Protein AF-A0A942LUI6-F1 (afdb_monomer_lite)

Radius of gyration: 29.75 Å; chains: 1; bounding box: 72×53×78 Å

Structure (mmCIF, N/CA/C/O backbone):
data_AF-A0A942LUI6-F1
#
_entry.id   AF-A0A942LUI6-F1
#
loop_
_atom_site.group_PDB
_atom_site.id
_atom_site.type_symbol
_atom_site.label_atom_id
_atom_site.label_alt_id
_atom_site.label_comp_id
_atom_site.label_asym_id
_atom_site.label_entity_id
_atom_site.label_seq_id
_atom_site.pdbx_PDB_ins_code
_atom_site.Cartn_x
_atom_site.Cartn_y
_atom_site.Cartn_z
_atom_site.occupancy
_atom_site.B_iso_or_equiv
_atom_site.auth_seq_id
_atom_site.auth_comp_id
_atom_site.auth_asym_id
_atom_site.auth_atom_id
_atom_site.pdbx_PDB_model_num
ATOM 1 N N . MET A 1 1 ? 47.198 38.863 -45.491 1.00 37.94 1 MET A N 1
ATOM 2 C CA . MET A 1 1 ? 46.019 38.602 -44.643 1.00 37.94 1 MET A CA 1
ATOM 3 C C . MET A 1 1 ? 45.394 37.318 -45.147 1.00 37.94 1 MET A C 1
ATOM 5 O O . MET A 1 1 ? 44.636 37.350 -46.107 1.00 37.94 1 MET A O 1
ATOM 9 N N . GLU A 1 2 ? 45.823 36.184 -44.599 1.00 39.12 2 GLU A N 1
ATOM 10 C CA . GLU A 1 2 ? 45.183 34.895 -44.867 1.00 39.12 2 GLU A CA 1
ATOM 11 C C . GLU A 1 2 ? 43.848 34.861 -44.119 1.00 39.12 2 GLU A C 1
ATOM 13 O O . GLU A 1 2 ? 43.796 35.125 -42.920 1.00 39.12 2 GLU A O 1
ATOM 18 N N . ASN A 1 3 ? 42.763 34.580 -44.841 1.00 42.59 3 ASN A N 1
ATOM 19 C CA . ASN A 1 3 ? 41.446 34.349 -44.258 1.00 42.59 3 ASN A CA 1
ATOM 20 C C . ASN A 1 3 ? 41.445 32.986 -43.552 1.00 42.59 3 ASN A C 1
ATOM 22 O O . ASN A 1 3 ? 41.037 31.973 -44.117 1.00 42.59 3 ASN A O 1
ATOM 26 N N . THR A 1 4 ? 41.895 32.958 -42.303 1.00 49.38 4 THR A N 1
ATOM 27 C CA . THR A 1 4 ? 41.625 31.866 -41.368 1.00 49.38 4 THR A CA 1
ATOM 28 C C . THR A 1 4 ? 40.183 31.987 -40.886 1.00 49.38 4 THR A C 1
ATOM 30 O O . THR A 1 4 ? 39.920 32.583 -39.846 1.00 49.38 4 THR A O 1
ATOM 33 N N . ASN A 1 5 ? 39.229 31.460 -41.652 1.00 46.56 5 ASN A N 1
ATOM 34 C CA . ASN A 1 5 ? 37.874 31.260 -41.141 1.00 46.56 5 ASN A CA 1
ATOM 35 C C . ASN A 1 5 ? 37.287 29.943 -41.661 1.00 46.56 5 ASN A C 1
ATOM 37 O O . ASN A 1 5 ? 36.256 29.907 -42.323 1.00 46.56 5 ASN A O 1
ATOM 41 N N . ASN A 1 6 ? 37.988 28.840 -41.381 1.00 49.78 6 ASN A N 1
ATOM 42 C CA . ASN A 1 6 ? 37.382 27.509 -41.393 1.00 49.78 6 ASN A CA 1
ATOM 43 C C . ASN A 1 6 ? 36.700 27.309 -40.039 1.00 49.78 6 ASN A C 1
ATOM 45 O O . ASN A 1 6 ? 37.207 26.615 -39.158 1.00 49.78 6 ASN A O 1
ATOM 49 N N . ASP A 1 7 ? 35.570 27.987 -39.868 1.00 51.75 7 ASP A N 1
ATOM 50 C CA . ASP A 1 7 ? 34.716 27.834 -38.703 1.00 51.75 7 ASP A CA 1
ATOM 51 C C . ASP A 1 7 ? 34.100 26.425 -38.780 1.00 51.75 7 ASP A C 1
ATOM 53 O O . ASP A 1 7 ? 33.178 26.155 -39.556 1.00 51.75 7 ASP A O 1
ATOM 57 N N . TYR A 1 8 ? 34.713 25.469 -38.076 1.00 57.81 8 TYR A N 1
ATOM 58 C CA . TYR A 1 8 ? 34.296 24.066 -38.036 1.00 57.81 8 TYR A CA 1
ATOM 59 C C . TYR A 1 8 ? 32.951 23.973 -37.305 1.00 57.81 8 TYR A C 1
ATOM 61 O O . TYR A 1 8 ? 32.869 23.677 -36.114 1.00 57.81 8 TYR A O 1
ATOM 69 N N . HIS A 1 9 ? 31.864 24.244 -38.025 1.00 62.12 9 HIS A N 1
ATOM 70 C CA . HIS A 1 9 ? 30.524 24.251 -37.460 1.00 62.12 9 HIS A CA 1
ATOM 71 C C . HIS A 1 9 ? 30.011 22.808 -37.299 1.00 62.12 9 HIS A C 1
ATOM 73 O O . HIS A 1 9 ? 29.309 22.256 -38.150 1.00 62.12 9 HIS A O 1
ATOM 79 N N . VAL A 1 10 ? 30.380 22.162 -36.192 1.00 64.06 10 VAL A N 1
ATOM 80 C CA . VAL A 1 10 ? 29.897 20.821 -35.837 1.00 64.06 10 VAL A CA 1
ATOM 81 C C . VAL A 1 10 ? 28.488 20.944 -35.251 1.00 64.06 10 VAL A C 1
ATOM 83 O O . VAL A 1 10 ? 28.301 21.375 -34.119 1.00 64.06 10 VAL A O 1
ATOM 86 N N . SER A 1 11 ? 27.468 20.567 -36.027 1.00 73.06 11 SER A N 1
ATOM 87 C CA . SER A 1 11 ? 26.078 20.499 -35.558 1.00 73.06 11 SER A CA 1
ATOM 88 C C . SER A 1 11 ? 25.556 19.066 -35.601 1.00 73.06 11 SER A C 1
ATOM 90 O O . SER A 1 11 ? 25.541 18.436 -36.659 1.00 73.06 11 SER A O 1
ATOM 92 N N . PHE A 1 12 ? 25.057 18.570 -34.465 1.00 76.88 12 PHE A N 1
ATOM 93 C CA . PHE A 1 12 ? 24.372 17.275 -34.396 1.00 76.88 12 PHE A CA 1
ATOM 94 C C . PHE A 1 12 ? 23.054 17.278 -35.190 1.00 76.88 12 PHE A C 1
ATOM 96 O O . PHE A 1 12 ? 22.726 16.308 -35.871 1.00 76.88 12 PHE A O 1
ATOM 103 N N . PHE A 1 13 ? 22.311 18.388 -35.147 1.00 80.62 13 PHE A N 1
ATOM 104 C CA . PHE A 1 13 ? 21.008 18.513 -35.807 1.00 80.62 13 PHE A CA 1
ATOM 105 C C . PHE A 1 13 ? 21.123 18.859 -37.297 1.00 80.62 13 PHE A C 1
ATOM 107 O O . PHE A 1 13 ? 20.264 18.466 -38.086 1.00 80.62 13 PHE A O 1
ATOM 114 N N . LYS A 1 14 ? 22.206 19.532 -37.704 1.00 80.81 14 LYS A N 1
ATOM 115 C CA . LYS A 1 14 ? 22.499 19.881 -39.103 1.00 80.81 14 LYS A CA 1
ATOM 116 C C . LYS A 1 14 ? 23.891 19.378 -39.528 1.00 80.81 14 LYS A C 1
ATOM 118 O O . LYS A 1 14 ? 24.776 20.188 -39.792 1.00 80.81 14 LYS A O 1
ATOM 123 N N . PRO A 1 15 ? 24.115 18.052 -39.597 1.00 82.31 15 PRO A N 1
ATOM 124 C CA . PRO A 1 15 ? 25.418 17.503 -39.952 1.00 82.31 15 PRO A CA 1
ATOM 125 C C . PRO A 1 15 ? 25.748 17.754 -41.430 1.00 82.31 15 PRO A C 1
ATOM 127 O O . PRO A 1 15 ? 25.062 17.275 -42.343 1.00 82.31 15 PRO A O 1
ATOM 130 N N . VAL A 1 16 ? 26.831 18.495 -41.657 1.00 81.38 16 VAL A N 1
ATOM 131 C CA . VAL A 1 16 ? 27.308 18.864 -42.997 1.00 81.38 16 VAL A CA 1
ATOM 132 C C . VAL A 1 16 ? 28.143 17.760 -43.650 1.00 81.38 16 VAL A C 1
ATOM 134 O O . VAL A 1 16 ? 28.015 17.545 -44.852 1.00 81.38 16 VAL A O 1
ATOM 137 N N . THR A 1 17 ? 28.910 16.989 -42.870 1.00 83.88 17 THR A N 1
ATOM 138 C CA . THR A 1 17 ? 29.744 15.886 -43.380 1.00 83.88 17 THR A CA 1
ATOM 139 C C . THR A 1 17 ? 28.996 14.549 -43.408 1.00 83.88 17 THR A C 1
ATOM 141 O O . THR A 1 17 ? 28.087 14.293 -42.610 1.00 83.88 17 THR A O 1
ATOM 144 N N . THR A 1 18 ? 29.394 13.657 -44.318 1.00 82.06 18 THR A N 1
ATOM 145 C CA . THR A 1 18 ? 28.902 12.268 -44.393 1.00 82.06 18 THR A CA 1
ATOM 146 C C . THR A 1 18 ? 29.147 11.510 -43.086 1.00 82.06 18 THR A C 1
ATOM 148 O O . THR A 1 18 ? 28.228 10.857 -42.585 1.00 82.06 18 THR A O 1
ATOM 151 N N . ARG A 1 19 ? 30.327 11.689 -42.475 1.00 80.75 19 ARG A N 1
ATOM 152 C CA . ARG A 1 19 ? 30.678 11.151 -41.149 1.00 80.75 19 ARG A CA 1
ATOM 153 C C . ARG A 1 19 ? 29.691 11.590 -40.070 1.00 80.75 19 ARG A C 1
ATOM 155 O O . ARG A 1 19 ? 29.109 10.754 -39.378 1.00 80.75 19 ARG A O 1
ATOM 162 N N . ALA A 1 20 ? 29.436 12.894 -39.962 1.00 82.88 20 ALA A N 1
ATOM 163 C CA . ALA A 1 20 ? 28.520 13.431 -38.958 1.00 82.88 20 ALA A CA 1
ATOM 164 C C . ALA A 1 20 ? 27.079 12.927 -39.163 1.00 82.88 20 ALA A C 1
ATOM 166 O O . ALA A 1 20 ? 26.380 12.642 -38.190 1.00 82.88 20 ALA A O 1
ATOM 167 N N . ARG A 1 21 ? 26.637 12.740 -40.418 1.00 86.88 21 ARG A N 1
ATOM 168 C CA . ARG A 1 21 ? 25.323 12.147 -40.734 1.00 86.88 21 ARG A CA 1
ATOM 169 C C . ARG A 1 21 ? 25.230 10.687 -40.299 1.00 86.88 21 ARG A C 1
ATOM 171 O O . ARG A 1 21 ? 24.220 10.303 -39.709 1.00 86.88 21 ARG A O 1
ATOM 178 N N . ARG A 1 22 ? 26.263 9.880 -40.572 1.00 85.50 22 ARG A N 1
ATOM 179 C CA . ARG A 1 22 ? 26.314 8.464 -40.169 1.00 85.50 22 ARG A CA 1
ATOM 180 C C . ARG A 1 22 ? 26.300 8.335 -38.646 1.00 85.50 22 ARG A C 1
ATOM 182 O O . ARG A 1 22 ? 25.484 7.575 -38.129 1.00 85.50 22 ARG A O 1
ATOM 189 N N . ASN A 1 23 ? 27.103 9.143 -37.948 1.00 87.88 23 ASN A N 1
ATOM 190 C CA . ASN A 1 23 ? 27.125 9.159 -36.486 1.00 87.88 23 ASN A CA 1
ATOM 191 C C . ASN A 1 23 ? 25.762 9.559 -35.898 1.00 87.88 23 ASN A C 1
ATOM 193 O O . ASN A 1 23 ? 25.196 8.833 -35.086 1.00 87.88 23 ASN A O 1
ATOM 197 N N . ARG A 1 24 ? 25.161 10.655 -36.383 1.00 90.50 24 ARG A N 1
ATOM 198 C CA . ARG A 1 24 ? 23.820 11.085 -35.956 1.00 90.50 24 ARG A CA 1
ATOM 199 C C . ARG A 1 24 ? 22.787 9.970 -36.124 1.00 90.50 24 ARG A C 1
ATOM 201 O O . ARG A 1 24 ? 22.017 9.703 -35.208 1.00 90.50 24 ARG A O 1
ATOM 208 N N . ASN A 1 25 ? 22.757 9.312 -37.283 1.00 91.94 25 ASN A N 1
ATOM 209 C CA . ASN A 1 25 ? 21.787 8.249 -37.548 1.00 91.94 25 ASN A CA 1
ATOM 210 C C . ASN A 1 25 ? 21.993 7.037 -36.623 1.00 91.94 25 ASN A C 1
ATOM 212 O O . ASN A 1 25 ? 21.014 6.415 -36.219 1.00 91.94 25 ASN A O 1
ATOM 216 N N . MET A 1 26 ? 23.240 6.706 -36.278 1.00 92.81 26 MET A N 1
ATOM 217 C CA . MET A 1 26 ? 23.553 5.660 -35.302 1.00 92.81 26 MET A CA 1
ATOM 218 C C . MET A 1 26 ? 23.062 6.038 -33.903 1.00 92.81 26 MET A C 1
ATOM 220 O O . MET A 1 26 ? 22.325 5.266 -33.297 1.00 92.81 26 MET A O 1
ATOM 224 N N . VAL A 1 27 ? 23.383 7.248 -33.435 1.00 93.56 27 VAL A N 1
ATOM 225 C CA . VAL A 1 27 ? 22.913 7.764 -32.141 1.00 93.56 27 VAL A CA 1
ATOM 226 C C . VAL A 1 27 ? 21.386 7.735 -32.063 1.00 93.56 27 VAL A C 1
ATOM 228 O O . VAL A 1 27 ? 20.835 7.220 -31.095 1.00 93.56 27 VAL A O 1
ATOM 231 N N . ILE A 1 28 ? 20.687 8.200 -33.104 1.00 95.12 28 ILE A N 1
ATOM 232 C CA . ILE A 1 28 ? 19.218 8.166 -33.161 1.00 95.12 28 ILE A CA 1
ATOM 233 C C . ILE A 1 28 ? 18.691 6.731 -33.031 1.00 95.12 28 ILE A C 1
ATOM 235 O O . ILE A 1 28 ? 17.766 6.497 -32.259 1.00 95.12 28 ILE A O 1
ATOM 239 N N . LYS A 1 29 ? 19.278 5.757 -33.740 1.00 95.81 29 LYS A N 1
ATOM 240 C CA . LYS A 1 29 ? 18.864 4.347 -33.636 1.00 95.81 29 LYS A CA 1
ATOM 241 C C . LYS A 1 29 ? 19.035 3.804 -32.218 1.00 95.81 29 LYS A C 1
ATOM 243 O O . LYS A 1 29 ? 18.119 3.164 -31.710 1.00 95.81 29 LYS A O 1
ATOM 248 N N . LEU A 1 30 ? 20.172 4.073 -31.576 1.00 96.25 30 LEU A N 1
ATOM 249 C CA . LEU A 1 30 ? 20.443 3.611 -30.210 1.00 96.25 30 LEU A CA 1
ATOM 250 C C . LEU A 1 30 ? 19.479 4.246 -29.199 1.00 96.25 30 LEU A C 1
ATOM 252 O O . LEU A 1 30 ? 18.937 3.544 -28.347 1.00 96.25 30 LEU A O 1
ATOM 256 N N . ILE A 1 31 ? 19.195 5.546 -29.343 1.00 96.50 31 ILE A N 1
ATOM 257 C CA . ILE A 1 31 ? 18.201 6.249 -28.521 1.00 96.50 31 ILE A CA 1
ATOM 258 C C . ILE A 1 31 ? 16.804 5.655 -28.721 1.00 96.50 31 ILE A C 1
ATOM 260 O O . ILE A 1 31 ? 16.088 5.470 -27.744 1.00 96.50 31 ILE A O 1
ATOM 264 N N . ILE A 1 32 ? 16.413 5.321 -29.956 1.00 97.75 32 ILE A N 1
ATOM 265 C CA . ILE A 1 32 ? 15.116 4.686 -30.227 1.00 97.75 32 ILE A CA 1
ATOM 266 C C . ILE A 1 32 ? 15.023 3.328 -29.527 1.00 97.75 32 ILE A C 1
ATOM 268 O O . ILE A 1 32 ? 14.019 3.061 -28.875 1.00 97.75 32 ILE A O 1
ATOM 272 N N . VAL A 1 33 ? 16.060 2.487 -29.614 1.00 97.50 33 VAL A N 1
ATOM 273 C CA . VAL A 1 33 ? 16.084 1.182 -28.928 1.00 97.50 33 VAL A CA 1
ATOM 274 C C . VAL A 1 33 ? 15.934 1.360 -27.418 1.00 97.50 33 VAL A C 1
ATOM 276 O O . VAL A 1 33 ? 15.103 0.696 -26.800 1.00 97.50 33 VAL A O 1
ATOM 279 N N . TRP A 1 34 ? 16.690 2.287 -26.833 1.00 97.44 34 TRP A N 1
ATOM 280 C CA . TRP A 1 34 ? 16.604 2.607 -25.410 1.00 97.44 34 TRP A CA 1
ATOM 281 C C . TRP A 1 34 ? 15.209 3.111 -25.012 1.00 97.44 34 TRP A C 1
ATOM 283 O O . TRP A 1 34 ? 14.617 2.610 -24.057 1.00 97.44 34 TRP A O 1
ATOM 293 N N . ALA A 1 35 ? 14.642 4.044 -25.780 1.00 97.62 35 ALA A N 1
ATOM 294 C CA . ALA A 1 35 ? 13.311 4.587 -25.532 1.00 97.62 35 ALA A CA 1
ATOM 295 C C . ALA A 1 35 ? 12.233 3.496 -25.618 1.00 97.62 35 ALA A C 1
ATOM 297 O O . ALA A 1 35 ? 11.373 3.412 -24.745 1.00 97.62 35 ALA A O 1
ATOM 298 N N . VAL A 1 36 ? 12.297 2.621 -26.625 1.00 97.94 36 VAL A N 1
ATOM 299 C CA . VAL A 1 36 ? 11.379 1.481 -26.759 1.00 97.94 36 VAL A CA 1
ATOM 300 C C . VAL A 1 36 ? 11.531 0.518 -25.582 1.00 97.94 36 VAL A C 1
ATOM 302 O O . VAL A 1 36 ? 10.523 0.074 -25.042 1.00 97.94 36 VAL A O 1
ATOM 305 N N . ALA A 1 37 ? 12.751 0.226 -25.132 1.00 96.88 37 ALA A N 1
ATOM 306 C CA . ALA A 1 37 ? 12.967 -0.662 -23.993 1.00 96.88 37 ALA A CA 1
ATOM 307 C C . ALA A 1 37 ? 12.384 -0.101 -22.686 1.00 96.88 37 ALA A C 1
ATOM 309 O O . ALA A 1 37 ? 11.814 -0.857 -21.901 1.00 96.88 37 ALA A O 1
ATOM 310 N N . ILE A 1 38 ? 12.485 1.212 -22.460 1.00 96.06 38 ILE A N 1
ATOM 311 C CA . ILE A 1 38 ? 11.924 1.864 -21.271 1.00 96.06 38 ILE A CA 1
ATOM 312 C C . ILE A 1 38 ? 10.412 2.016 -21.400 1.00 96.06 38 ILE A C 1
ATOM 314 O O . ILE A 1 38 ? 9.653 1.430 -20.628 1.00 96.06 38 ILE A O 1
ATOM 318 N N . PHE A 1 39 ? 9.957 2.802 -22.374 1.00 97.19 39 PHE A N 1
ATOM 319 C CA . PHE A 1 39 ? 8.549 3.168 -22.489 1.00 97.19 39 PHE A CA 1
ATOM 320 C C . PHE A 1 39 ? 7.697 1.997 -22.964 1.00 97.19 39 PHE A C 1
ATOM 322 O O . PHE A 1 39 ? 6.585 1.826 -22.476 1.00 97.19 39 PHE A O 1
ATOM 329 N N . GLY A 1 40 ? 8.217 1.152 -23.855 1.00 96.69 40 GLY A N 1
ATOM 330 C CA . GLY A 1 40 ? 7.519 -0.051 -24.304 1.00 96.69 40 GLY A CA 1
ATOM 331 C C . GLY A 1 40 ? 7.254 -1.015 -23.153 1.00 96.69 40 GLY A C 1
ATOM 332 O O . GLY A 1 40 ? 6.156 -1.561 -23.069 1.00 96.69 40 GLY A O 1
ATOM 333 N N . PHE A 1 41 ? 8.188 -1.157 -22.210 1.00 95.44 41 PHE A N 1
ATOM 334 C CA . PHE A 1 41 ? 7.956 -1.967 -21.016 1.00 95.44 41 PHE A CA 1
ATOM 335 C C . PHE A 1 41 ? 6.882 -1.363 -20.105 1.00 95.44 41 PHE A C 1
ATOM 337 O O . PHE A 1 41 ? 5.962 -2.070 -19.706 1.00 95.44 41 PHE A O 1
ATOM 344 N N . GLN A 1 42 ? 6.926 -0.051 -19.848 1.00 94.50 42 GLN A N 1
ATOM 345 C CA . GLN A 1 42 ? 5.901 0.631 -19.041 1.00 94.50 42 GLN A CA 1
ATOM 346 C C . GLN A 1 42 ? 4.505 0.543 -19.675 1.00 94.50 42 GLN A C 1
ATOM 348 O O . GLN A 1 42 ? 3.516 0.266 -18.996 1.00 94.50 42 GLN A O 1
ATOM 353 N N . ILE A 1 43 ? 4.420 0.725 -20.996 1.00 95.69 43 ILE A N 1
ATOM 354 C CA . ILE A 1 43 ? 3.179 0.552 -21.757 1.00 95.69 43 ILE A CA 1
ATOM 355 C C . ILE A 1 43 ? 2.700 -0.897 -21.653 1.00 95.69 43 ILE A C 1
ATOM 357 O O . ILE A 1 43 ? 1.522 -1.128 -21.398 1.00 95.69 43 ILE A O 1
ATOM 361 N N . THR A 1 44 ? 3.600 -1.871 -21.787 1.00 95.00 44 THR A N 1
ATOM 362 C CA . THR A 1 44 ? 3.262 -3.296 -21.667 1.00 95.00 44 THR A CA 1
ATOM 363 C C . THR A 1 44 ? 2.719 -3.625 -20.276 1.00 95.00 44 THR A C 1
ATOM 365 O O . THR A 1 44 ? 1.684 -4.278 -20.177 1.00 95.00 44 THR A O 1
ATOM 368 N N . LEU A 1 45 ? 3.343 -3.122 -19.204 1.00 93.50 45 LEU A N 1
ATOM 369 C CA . LEU A 1 45 ? 2.833 -3.282 -17.838 1.00 93.50 45 LEU A CA 1
ATOM 370 C C . LEU A 1 45 ? 1.419 -2.709 -17.695 1.00 93.50 45 LEU A C 1
ATOM 372 O O . LEU A 1 45 ? 0.549 -3.356 -17.116 1.00 93.50 45 LEU A O 1
ATOM 376 N N . LYS A 1 46 ? 1.170 -1.525 -18.264 1.00 93.12 46 LYS A N 1
ATOM 377 C CA . LYS A 1 46 ? -0.149 -0.884 -18.219 1.00 93.12 46 LYS A CA 1
ATOM 378 C C . LYS A 1 46 ? -1.207 -1.647 -19.021 1.00 93.12 46 LYS A C 1
ATOM 380 O O . LYS A 1 46 ? -2.347 -1.718 -18.583 1.00 93.12 46 LYS A O 1
ATOM 385 N N . LEU A 1 47 ? -0.844 -2.201 -20.178 1.00 95.25 47 LEU A N 1
ATOM 386 C CA . LEU A 1 47 ? -1.763 -2.953 -21.040 1.00 95.25 47 LEU A CA 1
ATOM 387 C C . LEU A 1 47 ? -2.096 -4.342 -20.487 1.00 95.25 47 LEU A C 1
ATOM 389 O O . LEU A 1 47 ? -3.214 -4.815 -20.663 1.00 95.25 47 LEU A O 1
ATOM 393 N N . LEU A 1 48 ? -1.131 -5.006 -19.849 1.00 95.19 48 LEU A N 1
ATOM 394 C CA . LEU A 1 48 ? -1.318 -6.348 -19.292 1.00 95.19 48 LEU A CA 1
ATOM 395 C C . LEU A 1 48 ? -1.859 -6.339 -17.858 1.00 95.19 48 LEU A C 1
ATOM 397 O O . LEU A 1 48 ? -2.305 -7.381 -17.376 1.00 95.19 48 LEU A O 1
ATOM 401 N N . GLY A 1 49 ? -1.789 -5.196 -17.174 1.00 93.00 49 GLY A N 1
ATOM 402 C CA . GLY A 1 49 ? -2.276 -5.025 -15.813 1.00 93.00 49 GLY A CA 1
ATOM 403 C C . GLY A 1 49 ? -3.782 -5.250 -15.713 1.00 93.00 49 GLY A C 1
ATOM 404 O O . GLY A 1 49 ? -4.564 -4.642 -16.440 1.00 93.00 49 GLY A O 1
ATOM 405 N N . LYS A 1 50 ? -4.187 -6.113 -14.782 1.00 94.44 50 LYS A N 1
ATOM 406 C CA . LYS A 1 50 ? -5.584 -6.345 -14.415 1.00 94.44 50 LYS A CA 1
ATOM 407 C C . LYS A 1 50 ? -5.821 -5.874 -12.982 1.00 94.44 50 LYS A C 1
ATOM 409 O O . LYS A 1 50 ? -4.989 -6.184 -12.120 1.00 94.44 50 LYS A O 1
ATOM 414 N N . PRO A 1 51 ? -6.938 -5.179 -12.706 1.00 94.12 51 PRO A N 1
ATOM 415 C CA . PRO A 1 51 ? -7.283 -4.786 -11.349 1.00 94.12 51 PRO A CA 1
ATOM 416 C C . PRO A 1 51 ? -7.462 -6.049 -10.510 1.00 94.12 51 PRO A C 1
ATOM 418 O O . PRO A 1 51 ? -8.297 -6.897 -10.818 1.00 94.12 51 PRO A O 1
ATOM 421 N N . THR A 1 52 ? -6.622 -6.201 -9.495 1.00 95.19 52 THR A N 1
ATOM 422 C CA . THR A 1 52 ? -6.596 -7.372 -8.624 1.00 95.19 52 THR A CA 1
ATOM 423 C C . THR A 1 52 ? -6.675 -6.895 -7.176 1.00 95.19 52 THR A C 1
ATOM 425 O O . THR A 1 52 ? -5.825 -6.093 -6.772 1.00 95.19 52 THR A O 1
ATOM 428 N N . PRO A 1 53 ? -7.678 -7.346 -6.404 1.00 96.50 53 PRO A N 1
ATOM 429 C CA . PRO A 1 53 ? -7.812 -6.966 -5.005 1.00 96.50 53 PRO A CA 1
ATOM 430 C C . PRO A 1 53 ? -6.687 -7.580 -4.163 1.00 96.50 53 PRO A C 1
ATOM 432 O O . PRO A 1 53 ? -6.264 -8.717 -4.394 1.00 96.50 53 PRO A O 1
ATOM 435 N N . GLU A 1 54 ? -6.204 -6.835 -3.171 1.00 95.75 54 GLU A N 1
ATOM 436 C CA . GLU A 1 54 ? -5.366 -7.384 -2.105 1.00 95.75 54 GLU A CA 1
ATOM 437 C C . GLU A 1 54 ? -6.175 -8.335 -1.200 1.00 95.75 54 GLU A C 1
ATOM 439 O O . GLU A 1 54 ? -7.403 -8.211 -1.113 1.00 95.75 54 GLU A O 1
ATOM 444 N N . PRO A 1 55 ? -5.510 -9.259 -0.475 1.00 96.00 55 PRO A N 1
ATOM 445 C CA . PRO A 1 55 ? -6.178 -10.119 0.504 1.00 96.00 55 PRO A CA 1
ATOM 446 C C . PRO A 1 55 ? -7.041 -9.335 1.504 1.00 96.00 55 PRO A C 1
ATOM 448 O O . PRO A 1 55 ? -8.205 -9.677 1.689 1.00 96.00 55 PRO A O 1
ATOM 451 N N . ALA A 1 56 ? -6.535 -8.209 2.020 1.00 96.56 56 ALA A N 1
ATOM 452 C CA . ALA A 1 56 ? -7.267 -7.342 2.946 1.00 96.56 56 ALA A CA 1
ATOM 453 C C . ALA A 1 56 ? -8.567 -6.766 2.361 1.00 96.56 56 ALA A C 1
ATOM 455 O O . ALA A 1 56 ? -9.547 -6.615 3.079 1.00 96.56 56 ALA A O 1
ATOM 456 N N . LEU A 1 57 ? -8.629 -6.476 1.054 1.00 98.06 57 LEU A N 1
ATOM 457 C CA . LEU A 1 57 ? -9.883 -6.035 0.429 1.00 98.06 57 LEU A CA 1
ATOM 458 C C . LEU A 1 57 ? -10.902 -7.174 0.352 1.00 98.06 57 LEU A C 1
ATOM 460 O O . LEU A 1 57 ? -12.102 -6.953 0.476 1.00 98.06 57 LEU A O 1
ATOM 464 N N . THR A 1 58 ? -10.425 -8.399 0.143 1.00 97.94 58 THR A N 1
ATOM 465 C CA . THR A 1 58 ? -11.288 -9.584 0.101 1.00 97.94 58 THR A CA 1
ATOM 466 C C . THR A 1 58 ? -11.862 -9.878 1.487 1.00 97.94 58 THR A C 1
ATOM 468 O O . THR A 1 58 ? -13.058 -10.125 1.611 1.00 97.94 58 THR A O 1
ATOM 471 N N . GLU A 1 59 ? -11.026 -9.786 2.521 1.00 98.00 59 GLU A N 1
ATOM 472 C CA . GLU A 1 59 ? -11.417 -9.918 3.928 1.00 98.00 59 GLU A CA 1
ATOM 473 C C . GLU A 1 59 ? -12.391 -8.814 4.356 1.00 98.00 59 GLU A C 1
ATOM 475 O O . GLU A 1 59 ? -13.442 -9.111 4.920 1.00 98.00 59 GLU A O 1
ATOM 480 N N . PHE A 1 60 ? -12.106 -7.558 3.998 1.00 98.50 60 PHE A N 1
ATOM 481 C CA . PHE A 1 60 ? -13.014 -6.428 4.190 1.00 98.50 60 PHE A CA 1
ATOM 482 C C . PHE A 1 60 ? -14.387 -6.692 3.565 1.00 98.50 60 PHE A C 1
ATOM 484 O O . PHE A 1 60 ? -15.403 -6.603 4.247 1.00 98.50 60 PHE A O 1
ATOM 491 N N . ASN A 1 61 ? -14.429 -7.070 2.283 1.00 98.25 61 ASN A N 1
ATOM 492 C CA . ASN A 1 61 ? -15.683 -7.308 1.568 1.00 98.25 61 ASN A CA 1
ATOM 493 C C . ASN A 1 61 ? -16.499 -8.461 2.171 1.00 98.25 61 ASN A C 1
ATOM 495 O O . ASN A 1 61 ? -17.723 -8.443 2.082 1.00 98.25 61 ASN A O 1
ATOM 499 N N . ALA A 1 62 ? -15.842 -9.445 2.790 1.00 98.31 62 ALA A N 1
ATOM 500 C CA . ALA A 1 62 ? -16.517 -10.567 3.436 1.00 98.31 62 ALA A CA 1
ATOM 501 C C . ALA A 1 62 ? -17.290 -10.163 4.704 1.00 98.31 62 ALA A C 1
ATOM 503 O O . ALA A 1 62 ? -18.240 -10.850 5.067 1.00 98.31 62 ALA A O 1
ATOM 504 N N . VAL A 1 63 ? -16.897 -9.070 5.367 1.00 98.44 63 VAL A N 1
ATOM 505 C CA . VAL A 1 63 ? -17.526 -8.590 6.615 1.00 98.44 63 VAL A CA 1
ATOM 506 C C . VAL A 1 63 ? -18.243 -7.249 6.460 1.00 98.44 63 VAL A C 1
ATOM 508 O O . VAL A 1 63 ? -18.977 -6.838 7.355 1.00 98.44 63 VAL A O 1
ATOM 511 N N . TRP A 1 64 ? -18.049 -6.560 5.332 1.00 98.19 64 TRP A N 1
ATOM 512 C CA . TRP A 1 64 ? -18.491 -5.179 5.139 1.00 98.19 64 TRP A CA 1
ATOM 513 C C . TRP A 1 64 ? -19.992 -4.982 5.345 1.00 98.19 64 TRP A C 1
ATOM 515 O O . TRP A 1 64 ? -20.389 -4.019 5.996 1.00 98.19 64 TRP A O 1
ATOM 525 N N . THR A 1 65 ? -20.822 -5.893 4.831 1.00 97.62 65 THR A N 1
ATOM 526 C CA . THR A 1 65 ? -22.283 -5.803 4.966 1.00 97.62 65 THR A CA 1
ATOM 527 C C . THR A 1 65 ? -22.711 -5.791 6.431 1.00 97.62 65 THR A C 1
ATOM 529 O O . THR A 1 65 ? -23.425 -4.883 6.844 1.00 97.62 65 THR A O 1
ATOM 532 N N . ASP A 1 66 ? -22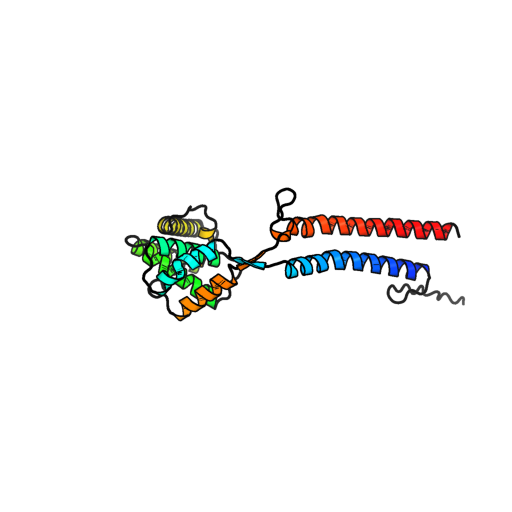.202 -6.723 7.237 1.00 97.94 66 ASP A N 1
ATOM 533 C CA . ASP A 1 66 ? -22.576 -6.814 8.650 1.00 97.94 66 ASP A CA 1
ATOM 534 C C . ASP A 1 66 ? -22.058 -5.615 9.454 1.00 97.94 66 ASP A C 1
ATOM 536 O O . ASP A 1 66 ? -22.747 -5.128 10.348 1.00 97.94 66 ASP A O 1
ATOM 540 N N . VAL A 1 67 ? -20.870 -5.095 9.120 1.00 97.25 67 VAL A N 1
ATOM 541 C CA . VAL A 1 67 ? -20.319 -3.890 9.766 1.00 97.25 67 VAL A CA 1
ATOM 542 C C . VAL A 1 67 ? -21.167 -2.665 9.438 1.00 97.25 67 VAL A C 1
ATOM 544 O O . VAL A 1 67 ? -21.508 -1.890 10.328 1.00 97.25 67 VAL A O 1
ATOM 547 N N . LYS A 1 68 ? -21.530 -2.500 8.165 1.00 95.94 68 LYS A N 1
ATOM 548 C CA . LYS A 1 68 ? -22.346 -1.384 7.685 1.00 95.94 68 LYS A CA 1
ATOM 549 C C . LYS A 1 68 ? -23.733 -1.367 8.329 1.00 95.94 68 LYS A C 1
ATOM 551 O O . LYS A 1 68 ? -24.223 -0.295 8.678 1.00 95.94 68 LYS A O 1
ATOM 556 N N . ASP A 1 69 ? -24.324 -2.545 8.514 1.00 95.50 69 ASP A N 1
ATOM 557 C CA . ASP A 1 69 ? -25.654 -2.712 9.101 1.00 95.50 69 ASP A CA 1
ATOM 558 C C . ASP A 1 69 ? -25.638 -2.738 10.644 1.00 95.50 69 ASP A C 1
ATOM 560 O O . ASP A 1 69 ? -26.697 -2.828 11.265 1.00 95.50 69 ASP A O 1
ATOM 564 N N . GLY A 1 70 ? -24.458 -2.660 11.274 1.00 94.81 70 GLY A N 1
ATOM 565 C CA . GLY A 1 70 ? -24.302 -2.692 12.733 1.00 94.81 70 GLY A CA 1
ATOM 566 C C . GLY A 1 70 ? -24.540 -4.068 13.368 1.00 94.81 70 GLY A C 1
ATOM 567 O O . GLY A 1 70 ? -24.787 -4.153 14.567 1.00 94.81 70 GLY A O 1
ATOM 568 N N . ASN A 1 71 ? -24.472 -5.143 12.579 1.00 96.44 71 ASN A N 1
ATOM 569 C CA . ASN A 1 71 ? -24.721 -6.526 13.004 1.00 96.44 71 ASN A CA 1
ATOM 570 C C . ASN A 1 71 ? -23.440 -7.374 13.096 1.00 96.44 71 ASN A C 1
ATOM 572 O O . ASN A 1 71 ? -23.513 -8.585 13.312 1.00 96.44 71 ASN A O 1
ATOM 576 N N . ALA A 1 72 ? -22.268 -6.766 12.901 1.00 97.56 72 ALA A N 1
ATOM 577 C CA . ALA A 1 72 ? -20.996 -7.472 12.936 1.00 97.56 72 ALA A CA 1
ATOM 578 C C . ALA A 1 72 ? -20.683 -8.031 14.331 1.00 97.56 72 ALA A C 1
ATOM 580 O O . ALA A 1 72 ? -20.736 -7.329 15.338 1.00 97.56 72 ALA A O 1
ATOM 581 N N . SER A 1 73 ? -20.286 -9.300 14.371 1.00 97.56 73 SER A N 1
ATOM 582 C CA . SER A 1 73 ? -19.680 -9.912 15.555 1.00 97.56 73 SER A CA 1
ATOM 583 C C . SER A 1 73 ? -18.295 -9.325 15.851 1.00 97.56 73 SER A C 1
ATOM 585 O O . SER A 1 73 ? -17.631 -8.783 14.967 1.00 97.56 73 SER A O 1
ATOM 587 N N . GLU A 1 74 ? -17.799 -9.517 17.075 1.00 97.00 74 GLU A N 1
ATOM 588 C CA . GLU A 1 74 ? -16.446 -9.099 17.474 1.00 97.00 74 GLU A CA 1
ATOM 589 C C . GLU A 1 74 ? -15.360 -9.645 16.525 1.00 97.00 74 GLU A C 1
ATOM 591 O O . GLU A 1 74 ? -14.468 -8.915 16.097 1.00 97.00 74 GLU A O 1
ATOM 596 N N . ALA A 1 75 ? -15.464 -10.914 16.114 1.00 97.62 75 ALA A N 1
ATOM 597 C CA . ALA A 1 75 ? -14.527 -11.519 15.166 1.00 97.62 75 ALA A CA 1
ATOM 598 C C . ALA A 1 75 ? -14.551 -10.817 13.795 1.00 97.62 75 ALA A C 1
ATOM 600 O O . ALA A 1 75 ? -13.503 -10.599 13.187 1.00 97.62 75 ALA A O 1
ATOM 601 N N . GLN A 1 76 ? -15.735 -10.426 13.318 1.00 98.31 76 GLN A N 1
ATOM 602 C CA . GLN A 1 76 ? -15.885 -9.677 12.068 1.00 98.31 76 GLN A CA 1
ATOM 603 C C . GLN A 1 76 ? -15.350 -8.250 12.195 1.00 98.31 76 GLN A C 1
ATOM 605 O O . GLN A 1 76 ? -14.690 -7.770 11.274 1.00 98.31 76 GLN A O 1
ATOM 610 N N . LEU A 1 77 ? -15.552 -7.599 13.345 1.00 98.19 77 LEU A N 1
ATOM 611 C CA . LEU A 1 77 ? -14.964 -6.294 13.636 1.00 98.19 77 LEU A CA 1
ATOM 612 C C . LEU A 1 77 ? -13.432 -6.362 13.669 1.00 98.19 77 LEU A C 1
ATOM 614 O O . LEU A 1 77 ? -12.790 -5.473 13.116 1.00 98.19 77 LEU A O 1
ATOM 618 N N . LYS A 1 78 ? -12.825 -7.429 14.211 1.00 98.12 78 LYS A N 1
ATOM 619 C CA . LYS A 1 78 ? -11.363 -7.630 14.152 1.00 98.12 78 LYS A CA 1
ATOM 620 C C . LYS A 1 78 ? -10.863 -7.753 12.715 1.00 98.12 78 LYS A C 1
ATOM 622 O O . LYS A 1 78 ? -9.855 -7.138 12.369 1.00 98.12 78 LYS A O 1
ATOM 627 N N . VAL A 1 79 ? -11.553 -8.516 11.864 1.00 98.25 79 VAL A N 1
ATOM 628 C CA . VAL A 1 79 ? -11.210 -8.642 10.432 1.00 98.25 79 VAL A CA 1
ATOM 629 C C . VAL A 1 79 ? -11.324 -7.290 9.723 1.00 98.25 79 VAL A C 1
ATOM 631 O O . VAL A 1 79 ? -10.420 -6.889 8.984 1.00 98.25 79 VAL A O 1
ATOM 634 N N . PHE A 1 80 ? -12.402 -6.556 9.992 1.00 98.56 80 PHE A N 1
ATOM 635 C CA . PHE A 1 80 ? -12.633 -5.221 9.453 1.00 98.56 80 PHE A CA 1
ATOM 636 C C . PHE A 1 80 ? -11.538 -4.234 9.878 1.00 98.56 80 PHE A C 1
ATOM 638 O O . PHE A 1 80 ? -10.889 -3.636 9.019 1.00 98.56 80 PHE A O 1
ATOM 645 N N . ALA A 1 81 ? -11.272 -4.123 11.181 1.00 98.12 81 ALA A N 1
ATOM 646 C CA . ALA A 1 81 ? -10.259 -3.240 11.748 1.00 98.12 81 ALA A CA 1
ATOM 647 C C . ALA A 1 81 ? -8.867 -3.540 11.177 1.00 98.12 81 ALA A C 1
ATOM 649 O O . ALA A 1 81 ? -8.155 -2.626 10.767 1.00 98.12 81 ALA A O 1
ATOM 650 N N . ASN A 1 82 ? -8.501 -4.822 11.068 1.00 97.94 82 ASN A N 1
ATOM 651 C CA . ASN A 1 82 ? -7.245 -5.254 10.454 1.00 97.94 82 ASN A CA 1
ATOM 652 C C . ASN A 1 82 ? -7.124 -4.827 8.987 1.00 97.94 82 ASN A C 1
ATOM 654 O O . ASN A 1 82 ? -6.073 -4.336 8.568 1.00 97.94 82 ASN A O 1
ATOM 658 N N . SER A 1 83 ? -8.197 -5.001 8.216 1.00 98.12 83 SER A N 1
ATOM 659 C CA . SER A 1 83 ? -8.223 -4.651 6.794 1.00 98.12 83 SER A CA 1
ATOM 660 C C . SER A 1 83 ? -8.096 -3.139 6.590 1.00 98.12 83 SER A C 1
ATOM 662 O O . SER A 1 83 ? -7.313 -2.677 5.757 1.00 98.12 83 SER A O 1
ATOM 664 N N . VAL A 1 84 ? -8.817 -2.355 7.395 1.00 98.19 84 VAL A N 1
ATOM 665 C CA . VAL A 1 84 ? -8.757 -0.888 7.381 1.00 98.19 84 VAL A CA 1
ATOM 666 C C . VAL A 1 84 ? -7.385 -0.389 7.841 1.00 98.19 84 VAL A C 1
ATOM 668 O O . VAL A 1 84 ? -6.820 0.505 7.212 1.00 98.19 84 VAL A O 1
ATOM 671 N N . LEU A 1 85 ? -6.796 -0.993 8.878 1.00 97.69 85 LEU A N 1
ATOM 672 C CA . LEU A 1 85 ? -5.460 -0.644 9.367 1.00 97.69 85 LEU A CA 1
ATOM 673 C C . LEU A 1 85 ? -4.377 -0.912 8.311 1.00 97.69 85 LEU A C 1
ATOM 675 O O . LEU A 1 85 ? -3.476 -0.094 8.123 1.00 97.69 85 LEU A O 1
ATOM 679 N N . GLN A 1 86 ? -4.494 -2.012 7.561 1.00 97.25 86 GLN A N 1
ATOM 680 C CA . GLN A 1 86 ? -3.622 -2.274 6.415 1.00 97.25 86 GLN A CA 1
ATOM 681 C C . GLN A 1 86 ? -3.756 -1.190 5.336 1.00 97.25 86 GLN A C 1
ATOM 683 O O . GLN A 1 86 ? -2.752 -0.787 4.743 1.00 97.25 86 GLN A O 1
ATOM 688 N N . CYS A 1 87 ? -4.970 -0.680 5.108 1.00 97.56 87 CYS A N 1
ATOM 689 C CA . CYS A 1 87 ? -5.184 0.454 4.217 1.00 97.56 87 CYS A CA 1
ATOM 690 C C . CYS A 1 87 ? -4.545 1.737 4.739 1.00 97.56 87 CYS A C 1
ATOM 692 O O . CYS A 1 87 ? -3.826 2.397 3.991 1.00 97.56 87 CYS A O 1
ATOM 694 N N . LEU A 1 88 ? -4.728 2.052 6.020 1.00 97.19 88 LEU A N 1
ATOM 695 C CA . LEU A 1 88 ? -4.123 3.209 6.685 1.00 97.19 88 LEU A CA 1
ATOM 696 C C . LEU A 1 88 ? -2.589 3.192 6.658 1.00 97.19 88 LEU A C 1
ATOM 698 O O . LEU A 1 88 ? -1.968 4.254 6.646 1.00 97.19 88 LEU A O 1
ATOM 702 N N . GLY A 1 89 ? -1.976 2.007 6.591 1.00 95.69 89 GLY A N 1
ATOM 703 C CA . GLY A 1 89 ? -0.530 1.836 6.441 1.00 95.69 89 GLY A CA 1
ATOM 704 C C . GLY A 1 89 ? 0.034 2.195 5.058 1.00 95.69 89 GLY A C 1
ATOM 705 O O . GLY A 1 89 ? 1.254 2.177 4.878 1.00 95.69 89 GLY A O 1
ATOM 706 N N . LYS A 1 90 ? -0.801 2.512 4.057 1.00 94.31 90 LYS A N 1
ATOM 707 C CA . LYS A 1 90 ? -0.318 2.942 2.734 1.00 94.31 90 LYS A CA 1
ATOM 708 C C . LYS A 1 90 ? 0.320 4.336 2.821 1.00 94.31 90 LYS A C 1
ATOM 710 O O . LYS A 1 90 ? -0.130 5.209 3.554 1.00 94.31 90 LYS A O 1
ATOM 715 N N . ILE A 1 91 ? 1.363 4.558 2.013 1.00 90.88 91 ILE A N 1
ATOM 716 C CA . ILE A 1 91 ? 2.189 5.786 2.031 1.00 90.88 91 ILE A CA 1
ATOM 717 C C . ILE A 1 91 ? 1.352 7.057 1.834 1.00 90.88 91 ILE A C 1
ATOM 719 O O . ILE A 1 91 ? 1.650 8.095 2.422 1.00 90.88 91 ILE A O 1
ATOM 723 N N . TYR A 1 92 ? 0.330 6.989 0.983 1.00 94.19 92 TYR A N 1
ATOM 724 C CA . TYR A 1 92 ? -0.526 8.123 0.677 1.00 94.19 92 TYR A CA 1
ATOM 725 C C . TYR A 1 92 ? -1.983 7.692 0.546 1.00 94.19 92 TYR A C 1
ATOM 727 O O . TYR A 1 92 ? -2.296 6.732 -0.158 1.00 94.19 92 TYR A O 1
ATOM 735 N N . ILE A 1 93 ? -2.848 8.462 1.199 1.00 96.75 93 ILE A N 1
ATOM 736 C CA . ILE A 1 93 ? -4.304 8.367 1.173 1.00 96.75 93 ILE A CA 1
ATOM 737 C C . ILE A 1 93 ? -4.818 9.807 1.155 1.00 96.75 93 ILE A C 1
ATOM 739 O O . ILE A 1 93 ? -4.269 10.667 1.850 1.00 96.75 93 ILE A O 1
ATOM 743 N N . GLU A 1 94 ? -5.846 10.079 0.357 1.00 97.62 94 GLU A N 1
ATOM 744 C CA . GLU A 1 94 ? -6.502 11.386 0.314 1.00 97.62 94 GLU A CA 1
ATOM 745 C C . GLU A 1 94 ? -7.023 11.780 1.716 1.00 97.62 94 GLU A C 1
ATOM 747 O O . GLU A 1 94 ? -7.540 10.906 2.415 1.00 97.62 94 GLU A O 1
ATOM 752 N N . PRO A 1 95 ? -6.897 13.049 2.162 1.00 97.31 95 PRO A N 1
ATOM 753 C CA . PRO A 1 95 ? -7.197 13.441 3.546 1.00 97.31 95 PRO A CA 1
ATOM 754 C C . PRO A 1 95 ? -8.590 13.041 4.053 1.00 97.31 95 PRO A C 1
ATOM 756 O O . PRO A 1 95 ? -8.709 12.517 5.163 1.00 97.31 95 PRO A O 1
ATOM 759 N N . ASP A 1 96 ? -9.626 13.216 3.234 1.00 97.62 96 ASP A N 1
ATOM 760 C CA . ASP A 1 96 ? -11.009 12.899 3.613 1.00 97.62 96 ASP A CA 1
ATOM 761 C C . ASP A 1 96 ? -11.199 11.384 3.772 1.00 97.62 96 ASP A C 1
ATOM 763 O O . ASP A 1 96 ? -11.756 10.905 4.758 1.00 97.62 96 ASP A O 1
ATOM 767 N N . MET A 1 97 ? -10.635 10.603 2.844 1.00 98.19 97 MET A N 1
ATOM 768 C CA . MET A 1 97 ? -10.633 9.140 2.918 1.00 98.19 97 MET A CA 1
ATOM 769 C C . MET A 1 97 ? -9.800 8.628 4.090 1.00 98.19 97 MET A C 1
ATOM 771 O O . MET A 1 97 ? -10.182 7.656 4.733 1.00 98.19 97 MET A O 1
ATOM 775 N N . LYS A 1 98 ? -8.674 9.281 4.394 1.00 97.50 98 LYS A N 1
ATOM 776 C CA . LYS A 1 98 ? -7.848 8.949 5.556 1.00 97.50 98 LYS A CA 1
ATOM 777 C C . LYS A 1 98 ? -8.626 9.171 6.848 1.00 97.50 98 LYS A C 1
ATOM 779 O O . LYS A 1 98 ? -8.572 8.324 7.729 1.00 97.50 98 LYS A O 1
ATOM 784 N N . THR A 1 99 ? -9.369 10.269 6.936 1.00 96.75 99 THR A N 1
ATOM 785 C CA . THR A 1 99 ? -10.219 10.580 8.092 1.00 96.75 99 THR A CA 1
ATOM 786 C C . THR A 1 99 ? -11.334 9.547 8.246 1.00 96.75 99 THR A C 1
ATOM 788 O O . THR A 1 99 ? -11.526 9.025 9.341 1.00 96.75 99 THR A O 1
ATOM 791 N N . ALA A 1 100 ? -12.001 9.175 7.150 1.00 98.06 100 ALA A N 1
ATOM 792 C CA . ALA A 1 100 ? -13.028 8.135 7.155 1.00 98.06 100 ALA A CA 1
ATOM 793 C C . ALA A 1 100 ? -12.476 6.756 7.559 1.00 98.06 100 ALA A C 1
ATOM 795 O O . ALA A 1 100 ? -13.069 6.080 8.397 1.00 98.06 100 ALA A O 1
ATOM 796 N N . LEU A 1 101 ? -11.312 6.363 7.027 1.00 98.25 101 LEU A N 1
ATOM 797 C CA . LEU A 1 101 ? -10.624 5.125 7.404 1.00 98.25 101 LEU A CA 1
ATOM 798 C C . LEU A 1 101 ? -10.187 5.147 8.873 1.00 98.25 101 LEU A C 1
ATOM 800 O O . LEU A 1 101 ? -10.352 4.151 9.570 1.00 98.25 101 LEU A O 1
ATOM 804 N N . SER A 1 102 ? -9.666 6.274 9.366 1.00 97.38 102 SER A N 1
ATOM 805 C CA . SER A 1 102 ? -9.364 6.450 10.788 1.00 97.38 102 SER A CA 1
ATOM 806 C C . SER A 1 102 ? -10.623 6.301 11.636 1.00 97.38 102 SER A C 1
ATOM 808 O O . SER A 1 102 ? -10.591 5.566 12.616 1.00 97.38 102 SER A O 1
ATOM 810 N N . ASN A 1 103 ? -11.742 6.922 11.266 1.00 97.88 103 ASN A N 1
ATOM 811 C CA . ASN A 1 103 ? -13.001 6.760 11.992 1.00 97.88 103 ASN A CA 1
ATOM 812 C C . ASN A 1 103 ? -13.481 5.303 11.984 1.00 97.88 103 ASN A C 1
ATOM 814 O O . ASN A 1 103 ? -13.793 4.774 13.042 1.00 97.88 103 ASN A O 1
ATOM 818 N N . ALA A 1 104 ? -13.447 4.630 10.833 1.00 98.12 104 ALA A N 1
ATOM 819 C CA . ALA A 1 104 ? -13.783 3.213 10.719 1.00 98.12 104 ALA A CA 1
ATOM 820 C C . ALA A 1 104 ? -12.905 2.331 11.625 1.00 98.12 104 ALA A C 1
ATOM 822 O O . ALA A 1 104 ? -13.412 1.480 12.361 1.00 98.12 104 ALA A O 1
ATOM 823 N N . PHE A 1 105 ? -11.588 2.557 11.605 1.00 98.25 105 PHE A N 1
ATOM 824 C CA . PHE A 1 105 ? -10.641 1.850 12.462 1.00 98.25 105 PHE A CA 1
ATOM 825 C C . PHE A 1 105 ? -10.940 2.084 13.945 1.00 98.25 105 PHE A C 1
ATOM 827 O O . PHE A 1 105 ? -11.094 1.118 14.682 1.00 98.25 105 PHE A O 1
ATOM 834 N N . ASN A 1 106 ? -11.079 3.342 14.372 1.00 97.44 106 ASN A N 1
ATOM 835 C CA . ASN A 1 106 ? -11.345 3.683 15.770 1.00 97.44 106 ASN A CA 1
ATOM 836 C C . ASN A 1 106 ? -12.686 3.127 16.242 1.00 97.44 106 ASN A C 1
ATOM 838 O O . ASN A 1 106 ? -12.714 2.435 17.252 1.00 97.44 106 ASN A O 1
ATOM 842 N N . TYR A 1 107 ? -13.766 3.357 15.492 1.00 96.62 107 TYR A N 1
ATOM 843 C CA . TYR A 1 107 ? -15.082 2.799 15.794 1.00 96.62 107 TYR A CA 1
ATOM 844 C C . TYR A 1 107 ? -14.983 1.294 16.048 1.00 96.62 107 TYR A C 1
ATOM 846 O O . TYR A 1 107 ? -15.303 0.829 17.135 1.00 96.62 107 TYR A O 1
ATOM 854 N N . 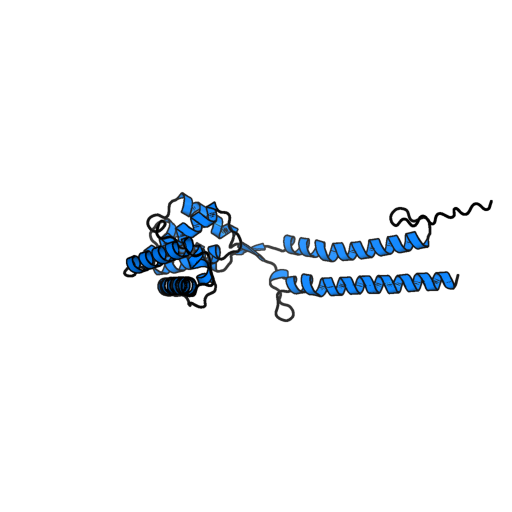SER A 1 108 ? -14.445 0.531 15.093 1.00 97.38 108 SER A N 1
ATOM 855 C CA . SER A 1 108 ? -14.331 -0.922 15.256 1.00 97.38 108 SER A CA 1
ATOM 856 C C . SER A 1 108 ? -13.428 -1.335 16.420 1.00 97.38 108 SER A C 1
ATOM 858 O O . SER A 1 108 ? -13.819 -2.203 17.193 1.00 97.38 108 SER A O 1
ATOM 860 N N . LEU A 1 109 ? -12.268 -0.698 16.595 1.00 97.38 109 LEU A N 1
ATOM 861 C CA . LEU A 1 109 ? -11.337 -0.993 17.684 1.00 97.38 109 LEU A CA 1
ATOM 862 C C . LEU A 1 109 ? -11.988 -0.806 19.060 1.00 97.38 109 LEU A C 1
ATOM 864 O O . LEU A 1 109 ? -11.899 -1.691 19.906 1.00 97.38 109 LEU A O 1
ATOM 868 N N . PHE A 1 110 ? -12.669 0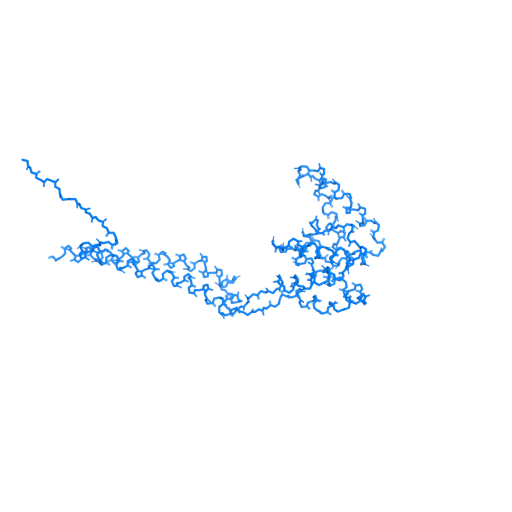.319 19.272 1.00 95.81 110 PHE A N 1
ATOM 869 C CA . PHE A 1 110 ? -13.301 0.624 20.552 1.00 95.81 110 PHE A CA 1
ATOM 870 C C . PHE A 1 110 ? -14.542 -0.239 20.822 1.00 95.81 110 PHE A C 1
ATOM 872 O O . PHE A 1 110 ? -14.802 -0.560 21.977 1.00 95.81 110 PHE A O 1
ATOM 879 N N . GLN A 1 111 ? -15.261 -0.691 19.786 1.00 95.19 111 GLN A N 1
ATOM 880 C CA . GLN A 1 111 ? -16.324 -1.694 19.950 1.00 95.19 111 GLN A CA 1
ATOM 881 C C . GLN A 1 111 ? -15.773 -3.071 20.366 1.00 95.19 111 GLN A C 1
ATOM 883 O O . GLN A 1 111 ? -16.451 -3.812 21.072 1.00 95.19 111 GLN A O 1
ATOM 888 N N . ILE A 1 112 ? -14.552 -3.421 19.942 1.00 96.75 112 ILE A N 1
ATOM 889 C CA . ILE A 1 112 ? -13.891 -4.687 20.304 1.00 96.75 112 ILE A CA 1
ATOM 890 C C . ILE A 1 112 ? -13.288 -4.624 21.714 1.00 96.75 112 ILE A C 1
ATOM 892 O O . ILE A 1 112 ? -13.277 -5.638 22.403 1.00 96.75 112 ILE A O 1
ATOM 896 N N . ALA A 1 113 ? -12.787 -3.458 22.139 1.00 94.94 113 ALA A N 1
ATOM 897 C CA . ALA A 1 113 ? -12.030 -3.296 23.383 1.00 94.94 113 ALA A CA 1
ATOM 898 C C . ALA A 1 113 ? -12.785 -3.760 24.644 1.00 94.94 113 ALA A C 1
ATOM 900 O O . ALA A 1 113 ? -12.151 -4.192 25.602 1.00 94.94 113 ALA A O 1
ATOM 901 N N . GLY A 1 114 ? -14.122 -3.707 24.652 1.00 90.31 114 GLY A N 1
ATOM 902 C CA . GLY A 1 114 ? -14.937 -4.253 25.741 1.00 90.31 114 GLY A CA 1
ATOM 903 C C . GLY A 1 114 ? -14.530 -3.702 27.112 1.00 90.31 114 GLY A C 1
ATOM 904 O O . GLY A 1 114 ? -14.604 -2.497 27.343 1.00 90.31 114 GLY A O 1
ATOM 905 N N . ASP A 1 115 ? -14.075 -4.583 28.005 1.00 89.81 115 ASP A N 1
ATOM 906 C CA . ASP A 1 115 ? -13.651 -4.233 29.369 1.00 89.81 115 ASP A CA 1
ATOM 907 C C . ASP A 1 115 ? -12.369 -3.372 29.411 1.00 89.81 115 ASP A C 1
ATOM 909 O O . ASP A 1 115 ? -12.123 -2.674 30.393 1.00 89.81 115 ASP A O 1
ATOM 913 N N . GLU A 1 116 ? -11.562 -3.379 28.345 1.00 91.69 116 GLU A N 1
ATOM 914 C CA . GLU A 1 116 ? -10.314 -2.608 28.228 1.00 91.69 116 GLU A CA 1
ATOM 915 C C . GLU A 1 116 ? -10.540 -1.187 27.683 1.00 91.69 116 GLU A C 1
ATOM 917 O O . GLU A 1 116 ? -9.592 -0.418 27.514 1.00 91.69 116 GLU A O 1
ATOM 922 N N . LEU A 1 117 ? -11.795 -0.812 27.406 1.00 92.81 117 LEU A N 1
ATOM 923 C CA . LEU A 1 117 ? -12.156 0.450 26.757 1.00 92.81 117 LEU A CA 1
ATOM 924 C C . LEU A 1 117 ? -11.612 1.685 27.489 1.00 92.81 117 LEU A C 1
ATOM 926 O O . LEU A 1 117 ? -11.036 2.573 26.853 1.00 92.81 117 LEU A O 1
ATOM 930 N N . ASP A 1 118 ? -11.789 1.744 28.810 1.00 93.19 118 ASP A N 1
ATOM 931 C CA . ASP A 1 118 ? -11.378 2.894 29.623 1.00 93.19 118 ASP A CA 1
ATOM 932 C C . ASP A 1 118 ? -9.850 3.029 29.669 1.00 93.19 118 ASP A C 1
ATOM 934 O O . ASP A 1 118 ? -9.312 4.134 29.553 1.00 93.19 118 ASP A O 1
ATOM 938 N N . GLU A 1 119 ? -9.136 1.903 29.782 1.00 93.88 119 GLU A N 1
ATOM 939 C CA . GLU A 1 119 ? -7.672 1.892 29.751 1.00 93.88 119 GLU A CA 1
ATOM 940 C C . GLU A 1 119 ? -7.145 2.301 28.370 1.00 93.88 119 GLU A C 1
ATOM 942 O O . GLU A 1 119 ? -6.231 3.127 28.284 1.00 93.88 119 GLU A O 1
ATOM 947 N N . LEU A 1 120 ? -7.740 1.787 27.289 1.00 94.81 120 LEU A N 1
ATOM 948 C CA . LEU A 1 120 ? -7.356 2.158 25.932 1.00 94.81 120 LEU A CA 1
ATOM 949 C C . LEU A 1 120 ? -7.572 3.657 25.685 1.00 94.81 120 LEU A C 1
ATOM 951 O O . LEU A 1 120 ? -6.670 4.317 25.168 1.00 94.81 120 LEU A O 1
ATOM 955 N N . CYS A 1 121 ? -8.724 4.214 26.077 1.00 94.56 121 CYS A N 1
ATOM 956 C CA . CYS A 1 121 ? -8.989 5.652 25.954 1.00 94.56 121 CYS A CA 1
ATOM 957 C C . CYS A 1 121 ? -7.934 6.473 26.702 1.00 94.56 121 CYS A C 1
ATOM 959 O O . CYS A 1 121 ? -7.336 7.379 26.119 1.00 94.56 121 CYS A O 1
ATOM 961 N N . HIS A 1 122 ? -7.638 6.102 27.949 1.00 94.19 122 HIS A N 1
ATOM 962 C CA . HIS A 1 122 ? -6.624 6.779 28.749 1.00 94.19 122 HIS A CA 1
ATOM 963 C C . 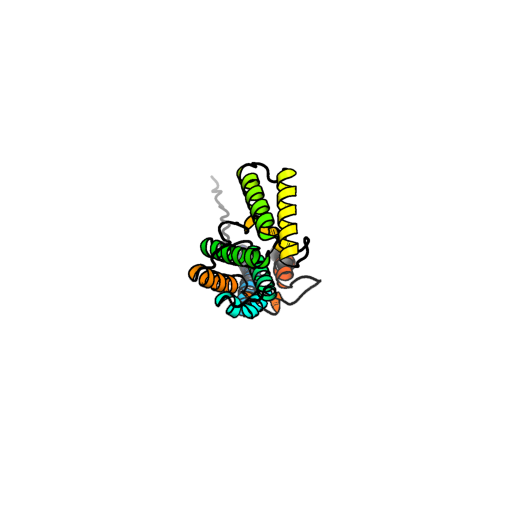HIS A 1 122 ? -5.231 6.723 28.100 1.00 94.19 122 HIS A C 1
ATOM 965 O O . HIS A 1 122 ? -4.538 7.739 28.017 1.00 94.19 122 HIS A O 1
ATOM 971 N N . ASN A 1 123 ? -4.821 5.556 27.591 1.00 94.38 123 ASN A N 1
ATOM 972 C CA . ASN A 1 123 ? -3.524 5.385 26.934 1.00 94.38 123 ASN A CA 1
ATOM 973 C C . ASN A 1 123 ? -3.434 6.194 25.626 1.00 94.38 123 ASN A C 1
ATOM 975 O O . ASN A 1 123 ? -2.379 6.761 25.327 1.00 94.38 123 ASN A O 1
ATOM 979 N N . VAL A 1 124 ? -4.529 6.287 24.861 1.00 95.12 124 VAL A N 1
ATOM 980 C CA . VAL A 1 124 ? -4.614 7.105 23.639 1.00 95.12 124 VAL A CA 1
ATOM 981 C C . VAL A 1 124 ? -4.498 8.595 23.957 1.00 95.12 124 VAL A C 1
ATOM 983 O O . VAL A 1 124 ? -3.728 9.299 23.302 1.00 95.12 124 VAL A O 1
ATOM 986 N N . GLU A 1 125 ? -5.231 9.082 24.957 1.00 93.88 125 GLU A N 1
ATOM 987 C CA . GLU A 1 125 ? -5.189 10.483 25.391 1.00 93.88 125 GLU A CA 1
ATOM 988 C C . GLU A 1 125 ? -3.791 10.867 25.885 1.00 93.88 125 GLU A C 1
ATOM 990 O O . GLU A 1 125 ? -3.198 11.821 25.375 1.00 93.88 125 GLU A O 1
ATOM 995 N N . ALA A 1 126 ? -3.206 10.058 26.773 1.00 92.62 126 ALA A N 1
ATOM 996 C CA . ALA A 1 126 ? -1.851 10.269 27.276 1.00 92.62 126 ALA A CA 1
ATOM 997 C C . ALA A 1 126 ? -0.807 10.284 26.144 1.00 92.62 126 ALA A C 1
ATOM 999 O O . ALA A 1 126 ? 0.106 11.115 26.131 1.00 92.62 126 ALA A O 1
ATOM 1000 N N . PHE A 1 127 ? -0.942 9.395 25.153 1.00 94.50 127 PHE A N 1
ATOM 1001 C CA . PHE A 1 127 ? -0.067 9.397 23.982 1.00 94.50 127 PHE A CA 1
ATOM 1002 C C . PHE A 1 127 ? -0.242 10.661 23.125 1.00 94.50 127 PHE A C 1
ATOM 1004 O O . PHE A 1 127 ? 0.748 11.231 22.661 1.00 94.50 127 PHE A O 1
ATOM 1011 N N . ASN A 1 128 ? -1.474 11.130 22.920 1.00 92.25 128 ASN A N 1
ATOM 1012 C CA . ASN A 1 128 ? -1.754 12.338 22.141 1.00 92.25 128 ASN A CA 1
ATOM 1013 C C . ASN A 1 128 ? -1.225 13.612 22.818 1.00 92.25 128 ASN A C 1
ATOM 1015 O O . ASN A 1 128 ? -0.697 14.496 22.132 1.00 92.25 128 ASN A O 1
ATOM 1019 N N . GLU A 1 129 ? -1.287 13.690 24.147 1.00 91.31 129 GLU A N 1
ATOM 1020 C CA . GLU A 1 129 ? -0.660 14.763 24.927 1.00 91.31 129 GLU A CA 1
ATOM 1021 C C . GLU A 1 129 ? 0.866 14.755 24.764 1.00 91.31 129 GLU A C 1
ATOM 1023 O O . GLU A 1 129 ? 1.473 15.786 24.456 1.00 91.31 129 GLU A O 1
ATOM 1028 N N . LEU A 1 130 ? 1.498 13.582 24.883 1.00 91.88 130 LEU A N 1
ATOM 1029 C CA . LEU A 1 130 ? 2.940 13.416 24.664 1.00 91.88 130 LEU A CA 1
ATOM 1030 C C . LEU A 1 130 ? 3.353 13.771 23.233 1.00 91.88 130 LEU A C 1
ATOM 1032 O O . LEU A 1 130 ? 4.365 14.433 23.018 1.00 91.88 130 LEU A O 1
ATOM 1036 N N . LYS A 1 131 ? 2.562 13.367 22.239 1.00 90.38 131 LYS A N 1
ATOM 1037 C CA . LYS A 1 131 ? 2.796 13.682 20.826 1.00 90.38 131 LYS A CA 1
ATOM 1038 C C . LYS A 1 131 ? 2.707 15.180 20.537 1.00 90.38 131 LYS A C 1
ATOM 1040 O O . LYS A 1 131 ? 3.424 15.659 19.666 1.00 90.38 131 LYS A O 1
ATOM 1045 N N . SER A 1 132 ? 1.838 15.897 21.244 1.00 88.69 132 SER A N 1
ATOM 1046 C CA . SER A 1 132 ? 1.642 17.341 21.066 1.00 88.69 132 SER A CA 1
ATOM 1047 C C . SER A 1 132 ? 2.676 18.178 21.823 1.00 88.69 132 SER A C 1
ATOM 1049 O O . SER A 1 132 ? 2.948 19.308 21.429 1.00 88.69 132 SER A O 1
ATOM 1051 N N . SER A 1 133 ? 3.236 17.639 22.909 1.00 88.56 133 SER A N 1
ATOM 1052 C CA . SER A 1 133 ? 4.208 18.326 23.770 1.00 88.56 133 SER A CA 1
ATOM 1053 C C . SER A 1 133 ? 5.668 17.975 23.469 1.00 88.56 133 SER A C 1
ATOM 1055 O O . SER A 1 133 ? 6.562 18.714 23.878 1.00 88.56 133 SER A O 1
ATOM 1057 N N . SER A 1 134 ? 5.929 16.869 22.769 1.00 85.44 134 SER A N 1
ATOM 1058 C CA . SER A 1 134 ? 7.285 16.440 22.433 1.00 85.44 134 SER A CA 1
ATOM 1059 C C . SER A 1 134 ? 7.764 17.013 21.100 1.00 85.44 134 SER A C 1
ATOM 1061 O O . SER A 1 134 ? 7.210 16.722 20.042 1.00 85.44 134 SER A O 1
ATOM 1063 N N . ASP A 1 135 ? 8.886 17.729 21.146 1.00 84.25 135 ASP A N 1
ATOM 1064 C CA . ASP A 1 135 ? 9.633 18.155 19.957 1.00 84.25 135 ASP A CA 1
ATOM 1065 C C . ASP A 1 135 ? 10.585 17.059 19.433 1.00 84.25 135 ASP A C 1
ATOM 1067 O O . ASP A 1 135 ? 11.221 17.219 18.388 1.00 84.25 135 ASP A O 1
ATOM 1071 N N . ASN A 1 136 ? 10.725 15.940 20.159 1.00 86.56 136 ASN A N 1
ATOM 1072 C CA . ASN A 1 136 ? 11.694 14.893 19.856 1.00 86.56 136 ASN A CA 1
ATOM 1073 C C . ASN A 1 136 ? 11.068 13.493 19.862 1.00 86.56 136 ASN A C 1
ATOM 1075 O O . ASN A 1 136 ? 10.894 12.853 20.899 1.00 86.56 136 ASN A O 1
ATOM 1079 N N . ILE A 1 137 ? 10.860 12.951 18.663 1.00 84.19 137 ILE A N 1
ATOM 1080 C CA . ILE A 1 137 ? 10.356 11.586 18.452 1.00 84.19 137 ILE A CA 1
ATOM 1081 C C . ILE A 1 137 ? 11.311 10.477 18.936 1.00 84.19 137 ILE A C 1
ATOM 1083 O O . ILE A 1 137 ? 10.925 9.309 18.959 1.00 84.19 137 ILE A O 1
ATOM 1087 N N . ALA A 1 138 ? 12.557 10.817 19.285 1.00 89.12 138 ALA A N 1
ATOM 1088 C CA . ALA A 1 138 ? 13.536 9.895 19.856 1.00 89.12 138 ALA A CA 1
ATOM 1089 C C . ALA A 1 138 ? 13.538 9.879 21.397 1.00 89.12 138 ALA A C 1
ATOM 1091 O O . ALA A 1 138 ? 14.348 9.161 21.986 1.00 89.12 138 ALA A O 1
ATOM 1092 N N . ASP A 1 139 ? 12.665 10.652 22.055 1.00 92.38 139 ASP A N 1
ATOM 1093 C CA . ASP A 1 139 ? 12.492 10.583 23.506 1.00 92.38 139 ASP A CA 1
ATOM 1094 C C . ASP A 1 139 ? 12.058 9.166 23.924 1.00 92.38 139 ASP A C 1
ATOM 1096 O O . ASP A 1 139 ? 11.150 8.565 23.341 1.00 92.38 139 ASP A O 1
ATOM 1100 N N . LEU A 1 140 ? 12.717 8.622 24.949 1.00 92.06 140 LEU A N 1
ATOM 1101 C CA . LEU A 1 140 ? 12.407 7.306 25.498 1.00 92.06 140 LEU A CA 1
ATOM 1102 C C . LEU A 1 140 ? 10.962 7.219 25.995 1.00 92.06 140 LEU A C 1
ATOM 1104 O O . LEU A 1 140 ? 10.335 6.180 25.802 1.00 92.06 140 LEU A O 1
ATOM 1108 N N . THR A 1 141 ? 10.426 8.291 26.582 1.00 92.38 141 THR A N 1
ATOM 1109 C CA . THR A 1 141 ? 9.039 8.338 27.072 1.00 92.38 141 THR A CA 1
ATOM 1110 C C . THR A 1 141 ? 8.040 8.245 25.919 1.00 92.38 141 THR A C 1
ATOM 1112 O O . THR A 1 141 ? 7.123 7.424 25.960 1.00 92.38 141 THR A O 1
ATOM 1115 N N . TYR A 1 142 ? 8.279 8.993 24.837 1.00 92.69 142 TYR A N 1
ATOM 1116 C CA . TYR A 1 142 ? 7.487 8.931 23.610 1.00 92.69 142 TYR A CA 1
ATOM 1117 C C . TYR A 1 142 ? 7.536 7.534 22.977 1.00 92.69 142 TYR A C 1
ATOM 1119 O O . TYR A 1 142 ? 6.498 6.955 22.662 1.00 92.69 142 TYR A O 1
ATOM 1127 N N . ILE A 1 143 ? 8.733 6.951 22.836 1.00 93.12 143 ILE A N 1
ATOM 1128 C CA . ILE A 1 143 ? 8.909 5.607 22.264 1.00 93.12 143 ILE A CA 1
ATOM 1129 C C . ILE A 1 143 ? 8.209 4.545 23.122 1.00 93.12 143 ILE A C 1
ATOM 1131 O O . ILE A 1 143 ? 7.598 3.630 22.572 1.00 93.12 143 ILE A O 1
ATOM 1135 N N . GLN A 1 144 ? 8.302 4.636 24.450 1.00 94.19 144 GLN A N 1
ATOM 1136 C CA . GLN A 1 144 ? 7.655 3.695 25.367 1.00 94.19 144 GLN A CA 1
ATOM 1137 C C . GLN A 1 144 ? 6.132 3.803 25.309 1.00 94.19 144 GLN A C 1
ATOM 1139 O O . GLN A 1 144 ? 5.472 2.777 25.183 1.00 94.19 144 GLN A O 1
ATOM 1144 N N . SER A 1 145 ? 5.585 5.021 25.336 1.00 94.06 145 SER A N 1
ATOM 1145 C CA . SER A 1 145 ? 4.142 5.252 25.209 1.00 94.06 145 SER A CA 1
ATOM 1146 C C . SER A 1 145 ? 3.616 4.745 23.863 1.00 94.06 145 SER A C 1
ATOM 1148 O O . SER A 1 145 ? 2.641 3.997 23.827 1.00 94.06 145 SER A O 1
ATOM 1150 N N . ARG A 1 146 ? 4.336 5.027 22.768 1.00 94.75 146 ARG A N 1
ATOM 1151 C CA . ARG A 1 146 ? 4.014 4.498 21.437 1.00 94.75 146 ARG A CA 1
ATOM 1152 C C . ARG A 1 146 ? 3.983 2.970 21.419 1.00 94.75 146 ARG A C 1
ATOM 1154 O O . ARG A 1 146 ? 3.024 2.390 20.929 1.00 94.75 146 ARG A O 1
ATOM 1161 N N . LYS A 1 147 ? 5.016 2.320 21.967 1.00 95.00 147 LYS A N 1
ATOM 1162 C CA . LYS A 1 147 ? 5.106 0.852 22.033 1.00 95.00 147 LYS A CA 1
ATOM 1163 C C . LYS A 1 147 ? 4.035 0.226 22.922 1.00 95.00 147 LYS A C 1
ATOM 1165 O O . LYS A 1 147 ? 3.593 -0.872 22.611 1.00 95.00 147 LYS A O 1
ATOM 1170 N N . LYS A 1 148 ? 3.644 0.892 24.015 1.00 94.81 148 LYS A N 1
ATOM 1171 C CA . LYS A 1 148 ? 2.526 0.447 24.856 1.00 94.81 148 LYS A CA 1
ATOM 1172 C C . LYS A 1 148 ? 1.240 0.441 24.033 1.00 94.81 148 LYS A C 1
ATOM 1174 O O . LYS A 1 148 ? 0.614 -0.597 23.911 1.00 94.81 148 LYS A O 1
ATOM 1179 N N . LEU A 1 149 ? 0.936 1.554 23.367 1.00 95.50 149 LEU A N 1
ATOM 1180 C CA . LEU A 1 149 ? -0.262 1.677 22.538 1.00 95.50 149 LEU A CA 1
ATOM 1181 C C . LEU A 1 149 ? -0.292 0.666 21.381 1.00 95.50 149 LEU A C 1
ATOM 1183 O O . LEU A 1 149 ? -1.321 0.063 21.095 1.00 95.50 149 LEU A O 1
ATOM 1187 N N . GLU A 1 150 ? 0.853 0.462 20.729 1.00 96.06 150 GLU A N 1
ATOM 1188 C CA . GLU A 1 150 ? 1.049 -0.581 19.719 1.00 96.06 150 GLU A CA 1
ATOM 1189 C C . GLU A 1 150 ? 0.755 -1.988 20.278 1.00 96.06 150 GLU A C 1
ATOM 1191 O O . GLU A 1 150 ? 0.160 -2.804 19.576 1.00 96.06 150 GLU A O 1
ATOM 1196 N N . ALA A 1 151 ? 1.150 -2.275 21.523 1.00 96.06 151 ALA A N 1
ATOM 1197 C CA . ALA A 1 151 ? 0.919 -3.563 22.173 1.00 96.06 151 ALA A CA 1
ATOM 1198 C C . ALA A 1 151 ? -0.544 -3.768 22.584 1.00 96.06 151 ALA A C 1
ATOM 1200 O O . ALA A 1 151 ? -1.094 -4.823 22.276 1.00 96.06 151 ALA A O 1
ATOM 1201 N N . ASP A 1 152 ? -1.173 -2.762 23.195 1.00 95.56 152 ASP A N 1
ATOM 1202 C CA . ASP A 1 152 ? -2.580 -2.814 23.615 1.00 95.56 152 ASP A CA 1
ATOM 1203 C C . ASP A 1 152 ? -3.484 -3.084 22.399 1.00 95.56 152 ASP A C 1
ATOM 1205 O O . ASP A 1 152 ? -4.296 -4.005 22.379 1.00 95.56 152 ASP A O 1
ATOM 1209 N N . VAL A 1 153 ? -3.273 -2.342 21.306 1.00 96.50 153 VAL A N 1
ATOM 1210 C CA . VAL A 1 153 ? -4.048 -2.527 20.071 1.00 96.50 153 VAL A CA 1
ATOM 1211 C C . VAL A 1 153 ? -3.765 -3.875 19.406 1.00 96.50 153 VAL A C 1
ATOM 1213 O O . VAL A 1 153 ? -4.674 -4.472 18.828 1.00 96.50 153 VAL A O 1
ATOM 1216 N N . ALA A 1 154 ? -2.528 -4.372 19.469 1.00 96.81 154 ALA A N 1
ATOM 1217 C CA . ALA A 1 154 ? -2.200 -5.691 18.937 1.00 96.81 154 ALA A CA 1
ATOM 1218 C C . ALA A 1 154 ? -2.958 -6.807 19.668 1.00 96.81 154 ALA A C 1
ATOM 1220 O O . ALA A 1 154 ? -3.455 -7.718 19.003 1.00 96.81 154 ALA A O 1
ATOM 1221 N N . ASP A 1 155 ? -3.085 -6.709 20.993 1.00 96.19 155 ASP A N 1
ATOM 1222 C CA . ASP A 1 155 ? -3.813 -7.683 21.809 1.00 96.19 155 ASP A CA 1
ATOM 1223 C C . ASP A 1 155 ? -5.315 -7.666 21.487 1.00 96.19 155 ASP A C 1
ATOM 1225 O O . ASP A 1 155 ? -5.879 -8.691 21.092 1.00 96.19 155 ASP A O 1
ATOM 1229 N N . ILE A 1 156 ? -5.929 -6.476 21.476 1.00 96.38 156 ILE A N 1
ATOM 1230 C CA . ILE A 1 156 ? -7.349 -6.284 21.130 1.00 96.38 156 ILE A CA 1
ATOM 1231 C C . ILE A 1 156 ? -7.664 -6.849 19.736 1.00 96.38 156 ILE A C 1
ATOM 1233 O O . ILE A 1 156 ? -8.658 -7.555 19.538 1.00 96.38 156 ILE A O 1
ATOM 1237 N N . LEU A 1 157 ? -6.804 -6.582 18.749 1.00 96.19 157 LEU A N 1
ATOM 1238 C CA . LEU A 1 157 ? -6.983 -7.058 17.374 1.00 96.19 157 LEU A CA 1
ATOM 1239 C C . LEU A 1 157 ? -6.569 -8.521 17.160 1.00 96.19 157 LEU A C 1
ATOM 1241 O O . LEU A 1 157 ? -6.827 -9.062 16.080 1.00 96.19 157 LEU A O 1
ATOM 1245 N N . GLY A 1 158 ? -5.935 -9.160 18.146 1.00 95.56 158 GLY A N 1
ATOM 1246 C CA . GLY A 1 158 ? -5.419 -10.523 18.044 1.00 95.56 158 GLY A CA 1
ATOM 1247 C C . GLY A 1 158 ? -4.307 -10.680 17.002 1.00 95.56 158 GLY A C 1
ATOM 1248 O O . GLY A 1 158 ? -4.254 -11.699 16.309 1.00 95.56 158 GLY A O 1
ATOM 1249 N N . ILE A 1 159 ? -3.439 -9.676 16.849 1.00 94.88 159 ILE A N 1
ATOM 1250 C CA . ILE A 1 159 ? -2.302 -9.698 15.916 1.00 94.88 159 ILE A CA 1
ATOM 1251 C C . ILE A 1 159 ? -0.962 -9.600 16.643 1.00 94.88 159 ILE A C 1
ATOM 1253 O O . ILE A 1 159 ? -0.874 -9.232 17.808 1.00 94.88 159 ILE A O 1
ATOM 1257 N N . SER A 1 160 ? 0.122 -9.960 15.955 1.00 94.56 160 SER A N 1
ATOM 1258 C CA . SER A 1 160 ? 1.459 -9.865 16.541 1.00 94.56 160 SER A CA 1
ATOM 1259 C C . SER A 1 160 ? 1.883 -8.406 16.713 1.00 94.56 160 SER A C 1
ATOM 1261 O O . SER A 1 160 ? 1.739 -7.604 15.796 1.00 94.56 160 SER A O 1
ATOM 1263 N N . THR A 1 161 ? 2.550 -8.089 17.823 1.00 91.88 161 THR A N 1
ATOM 1264 C CA . THR A 1 161 ? 3.246 -6.802 18.022 1.00 91.88 161 THR A CA 1
ATOM 1265 C C . THR A 1 161 ? 4.384 -6.566 17.022 1.00 91.88 161 THR A C 1
ATOM 1267 O O . THR A 1 161 ? 4.874 -5.449 16.885 1.00 91.88 161 THR A O 1
ATOM 1270 N N . THR A 1 162 ? 4.818 -7.612 16.309 1.00 92.06 162 THR A N 1
ATOM 1271 C CA . THR A 1 162 ? 5.800 -7.518 15.215 1.00 92.06 162 THR A CA 1
ATOM 1272 C C . THR A 1 162 ? 5.163 -7.362 13.836 1.00 92.06 162 THR A C 1
ATOM 1274 O O . THR A 1 162 ? 5.880 -7.224 12.844 1.00 92.06 162 THR A O 1
ATOM 1277 N N . ASP A 1 163 ? 3.831 -7.382 13.755 1.00 93.81 163 ASP A N 1
ATOM 1278 C CA . ASP A 1 163 ? 3.114 -7.154 12.509 1.00 93.81 163 ASP A CA 1
ATOM 1279 C C . ASP A 1 163 ? 3.327 -5.706 12.049 1.00 93.81 163 ASP A C 1
ATOM 1281 O O . ASP A 1 163 ? 3.176 -4.746 12.807 1.00 93.81 163 ASP A O 1
ATOM 1285 N N . VAL A 1 164 ? 3.668 -5.540 10.775 1.00 91.81 164 VAL A N 1
ATOM 1286 C CA . VAL A 1 164 ? 3.945 -4.230 10.177 1.00 91.81 164 VAL A CA 1
ATOM 1287 C C . VAL A 1 164 ? 2.739 -3.289 10.226 1.00 91.81 164 VAL A C 1
ATOM 1289 O O . VAL A 1 164 ? 2.929 -2.074 10.235 1.00 91.81 164 VAL A O 1
ATOM 1292 N N . LYS A 1 165 ? 1.508 -3.820 10.299 1.00 92.94 165 LYS A N 1
ATOM 1293 C CA . LYS A 1 165 ? 0.275 -3.023 10.420 1.00 92.94 165 LYS A CA 1
ATOM 1294 C C . LYS A 1 165 ? 0.249 -2.184 11.698 1.00 92.94 165 LYS A C 1
ATOM 1296 O O . LYS A 1 165 ? -0.264 -1.068 11.681 1.00 92.94 165 LYS A O 1
ATOM 1301 N N . ILE A 1 166 ? 0.843 -2.683 12.784 1.00 94.50 166 ILE A N 1
ATOM 1302 C CA . ILE A 1 166 ? 0.844 -2.014 14.091 1.00 94.50 166 ILE A CA 1
ATOM 1303 C C . ILE A 1 166 ? 1.569 -0.663 14.048 1.00 94.50 166 ILE A C 1
ATOM 1305 O O . ILE A 1 166 ? 1.179 0.272 14.741 1.00 94.50 166 ILE A O 1
ATOM 1309 N N . ILE A 1 167 ? 2.535 -0.497 13.141 1.00 93.44 167 ILE A N 1
ATOM 1310 C CA . ILE A 1 167 ? 3.259 0.768 12.947 1.00 93.44 167 ILE A CA 1
ATOM 1311 C C . ILE A 1 167 ? 2.306 1.917 12.561 1.00 93.44 167 ILE A C 1
ATOM 1313 O O . ILE A 1 167 ? 2.598 3.079 12.838 1.00 93.44 167 ILE A O 1
ATOM 1317 N N . ALA A 1 168 ? 1.156 1.621 11.941 1.00 95.00 168 ALA A N 1
ATOM 1318 C CA . ALA A 1 168 ? 0.173 2.630 11.547 1.00 95.00 168 ALA A CA 1
ATOM 1319 C C . ALA A 1 168 ? -0.725 3.107 12.707 1.00 95.00 168 ALA A C 1
ATOM 1321 O O . ALA A 1 168 ? -1.342 4.172 12.594 1.00 95.00 168 ALA A O 1
ATOM 1322 N N . VAL A 1 169 ? -0.787 2.368 13.821 1.00 95.69 169 VAL A N 1
ATOM 1323 C CA . VAL A 1 169 ? -1.698 2.635 14.950 1.00 95.69 169 VAL A CA 1
ATOM 1324 C C . VAL A 1 169 ? -1.506 4.035 15.546 1.00 95.69 169 VAL A C 1
ATOM 1326 O O . VAL A 1 169 ? -2.481 4.789 15.569 1.00 95.69 169 VAL A O 1
ATOM 1329 N N . PRO A 1 170 ? -0.287 4.476 15.926 1.00 93.38 170 PRO A N 1
ATOM 1330 C CA . PRO A 1 170 ? -0.086 5.776 16.585 1.00 93.38 170 PRO A CA 1
ATOM 1331 C C . PRO A 1 170 ? -0.411 6.991 15.694 1.00 93.38 170 PRO A C 1
ATOM 1333 O O . PRO A 1 170 ? -0.475 8.139 16.147 1.00 93.38 170 PRO A O 1
ATOM 1336 N N . PHE A 1 171 ? -0.571 6.758 14.390 1.00 91.69 171 PHE A N 1
ATOM 1337 C CA . PHE A 1 171 ? -0.921 7.781 13.407 1.00 91.69 171 PHE A CA 1
ATOM 1338 C C . PHE A 1 171 ? -2.401 7.771 13.029 1.00 91.69 171 PHE A C 1
ATOM 1340 O O . PHE A 1 171 ? -2.842 8.699 12.351 1.00 91.69 171 PHE A O 1
ATOM 1347 N N . SER A 1 172 ? -3.137 6.741 13.445 1.00 93.38 172 SER A N 1
ATOM 1348 C CA . SER A 1 172 ? -4.511 6.486 13.011 1.00 93.38 172 SER A CA 1
ATOM 1349 C C . SER A 1 172 ? -5.519 6.511 14.155 1.00 93.38 172 SER A C 1
ATOM 1351 O O . SER A 1 172 ? -6.694 6.773 13.905 1.00 93.38 172 SER A O 1
ATOM 1353 N N . ILE A 1 173 ? -5.074 6.235 15.383 1.00 94.19 173 ILE A N 1
ATOM 1354 C CA . ILE A 1 173 ? -5.928 6.146 16.566 1.00 94.19 173 ILE A CA 1
ATOM 1355 C C . ILE A 1 173 ? -6.301 7.528 17.123 1.00 94.19 173 ILE A C 1
ATOM 1357 O O . ILE A 1 173 ? -5.469 8.433 17.197 1.00 94.19 173 ILE A O 1
ATOM 1361 N N . ASN A 1 174 ? -7.572 7.688 17.482 1.00 93.00 174 ASN A N 1
ATOM 1362 C CA . ASN A 1 174 ? -8.163 8.880 18.072 1.00 93.00 174 ASN A CA 1
ATOM 1363 C C . ASN A 1 174 ? -9.421 8.496 18.878 1.00 93.00 174 ASN A C 1
ATOM 1365 O O . ASN A 1 174 ? -10.404 8.016 18.310 1.00 93.00 174 ASN A O 1
ATOM 1369 N N . ALA A 1 175 ? -9.397 8.751 20.189 1.00 91.25 175 ALA A N 1
ATOM 1370 C CA . ALA A 1 175 ? -10.490 8.436 21.112 1.00 91.25 175 ALA A CA 1
ATOM 1371 C C . ALA A 1 175 ? -11.776 9.251 20.860 1.00 91.25 175 ALA A C 1
ATOM 1373 O O . ALA A 1 175 ? -12.859 8.815 21.257 1.00 91.25 175 ALA A O 1
ATOM 1374 N N . ASP A 1 176 ? -11.690 10.385 20.160 1.00 91.44 176 ASP A N 1
ATOM 1375 C CA . ASP A 1 176 ? -12.851 11.211 19.792 1.00 91.44 176 ASP A CA 1
ATOM 1376 C C . ASP A 1 176 ? -13.705 10.566 18.687 1.00 91.44 176 ASP A C 1
ATOM 1378 O O . ASP A 1 176 ? -14.835 10.976 18.442 1.00 91.44 176 ASP A O 1
ATOM 1382 N N . MET A 1 177 ? -13.172 9.555 17.991 1.00 91.62 177 MET A N 1
ATOM 1383 C CA . MET A 1 177 ? -13.819 8.903 16.846 1.00 91.62 177 MET A CA 1
ATOM 1384 C C . MET A 1 177 ? -14.484 7.562 17.197 1.00 91.62 177 MET A C 1
ATOM 1386 O O . MET A 1 177 ? -14.807 6.796 16.289 1.00 91.62 177 MET A O 1
ATOM 1390 N N . LYS A 1 178 ? -14.647 7.251 18.488 1.00 90.31 178 LYS A N 1
ATOM 1391 C CA . LYS A 1 178 ? -15.096 5.932 18.965 1.00 90.31 178 LYS A CA 1
ATOM 1392 C C . LYS A 1 178 ? -16.605 5.685 18.851 1.00 90.31 178 LYS A C 1
ATOM 1394 O O . LYS A 1 178 ? -17.016 4.538 18.697 1.00 90.31 178 LYS A O 1
ATOM 1399 N N . ASP A 1 179 ? -17.414 6.741 18.925 1.00 89.81 179 ASP A N 1
ATOM 1400 C CA . ASP A 1 179 ? -18.853 6.607 19.192 1.00 89.81 179 ASP A CA 1
ATOM 1401 C C . ASP A 1 179 ? -19.690 6.353 17.929 1.00 89.81 179 ASP A C 1
ATOM 1403 O O . ASP A 1 179 ? -20.665 5.603 17.968 1.00 89.81 179 ASP A O 1
ATOM 1407 N N . GLU A 1 180 ? -19.312 6.945 16.791 1.00 92.19 180 GLU A N 1
ATOM 1408 C CA . GLU A 1 180 ? -20.133 6.918 15.576 1.00 92.19 180 GLU A CA 1
ATOM 1409 C C . GLU A 1 180 ? -19.334 6.566 14.319 1.00 92.19 180 GLU A C 1
ATOM 1411 O O . GLU A 1 180 ? -18.296 7.162 14.028 1.00 92.19 180 GLU A O 1
ATOM 1416 N N . PHE A 1 181 ? -19.891 5.656 13.512 1.00 95.75 181 PHE A N 1
ATOM 1417 C CA . PHE A 1 181 ? -19.456 5.388 12.142 1.00 95.75 181 PHE A CA 1
ATOM 1418 C C . PHE A 1 181 ? -20.529 5.864 11.161 1.00 95.75 181 PHE A C 1
ATOM 1420 O O . PHE A 1 181 ? -21.408 5.111 10.740 1.00 95.75 181 PHE A O 1
ATOM 1427 N N . THR A 1 182 ? -20.485 7.159 10.851 1.00 95.69 182 THR A N 1
ATOM 1428 C CA . THR A 1 182 ? -21.515 7.843 10.059 1.00 95.69 182 THR A CA 1
ATOM 1429 C C . THR A 1 182 ? -21.643 7.260 8.648 1.00 95.69 182 THR A C 1
ATOM 1431 O O . THR A 1 182 ? -20.680 6.746 8.079 1.00 95.69 182 THR A O 1
ATOM 1434 N N . ALA A 1 183 ? -22.819 7.399 8.029 1.00 96.69 183 ALA A N 1
ATOM 1435 C CA . ALA A 1 183 ? -23.056 6.920 6.662 1.00 96.69 183 ALA A CA 1
ATOM 1436 C C . ALA A 1 183 ? -22.095 7.542 5.625 1.00 96.69 183 ALA A C 1
ATOM 1438 O O . ALA A 1 183 ? -21.733 6.897 4.640 1.00 96.69 183 ALA A O 1
ATOM 1439 N N . GLU A 1 184 ? -21.656 8.783 5.856 1.00 97.19 184 GLU A N 1
ATOM 1440 C CA . GLU A 1 184 ? -20.635 9.445 5.039 1.00 97.19 184 GLU A CA 1
ATOM 1441 C C . GLU A 1 184 ? -19.278 8.740 5.162 1.00 97.19 184 GLU A C 1
ATOM 1443 O O . GLU A 1 184 ? -18.692 8.349 4.148 1.00 97.19 184 GLU A O 1
ATOM 1448 N N . ASN A 1 185 ? -18.814 8.496 6.393 1.00 97.50 185 ASN A N 1
ATOM 1449 C CA . ASN A 1 185 ? -17.566 7.774 6.636 1.00 97.50 185 ASN A CA 1
ATOM 1450 C C . ASN A 1 185 ? -17.641 6.332 6.128 1.00 97.50 185 ASN A C 1
ATOM 1452 O O . ASN A 1 185 ? -16.656 5.827 5.598 1.00 97.50 185 ASN A O 1
ATOM 1456 N N . GLN A 1 186 ? -18.799 5.675 6.216 1.00 98.06 186 GLN A N 1
ATOM 1457 C CA . GLN A 1 186 ? -18.999 4.345 5.641 1.00 98.06 186 GLN A CA 1
ATOM 1458 C C . GLN A 1 186 ? -18.778 4.347 4.123 1.00 98.06 186 GLN A C 1
ATOM 1460 O O . GLN A 1 186 ? -18.004 3.540 3.604 1.00 98.06 186 GLN A O 1
ATOM 1465 N N . ALA A 1 187 ? -19.412 5.282 3.409 1.00 98.25 187 ALA A N 1
ATOM 1466 C CA . ALA A 1 187 ? -19.281 5.397 1.959 1.00 98.25 187 ALA A CA 1
ATOM 1467 C C . ALA A 1 187 ? -17.844 5.747 1.531 1.00 98.25 187 ALA A C 1
ATOM 1469 O O . ALA A 1 187 ? -17.327 5.188 0.560 1.00 98.25 187 ALA A O 1
ATOM 1470 N N . LEU A 1 188 ? -17.182 6.651 2.261 1.00 98.38 188 LEU A N 1
ATOM 1471 C CA . LEU A 1 188 ? -15.789 7.016 2.003 1.00 98.38 188 LEU A CA 1
ATOM 1472 C C . LEU A 1 188 ? -14.823 5.870 2.309 1.00 98.38 188 LEU A C 1
ATOM 1474 O O . LEU A 1 188 ? -13.911 5.645 1.516 1.00 98.38 188 LEU A O 1
ATOM 1478 N N . THR A 1 189 ? -15.038 5.115 3.386 1.00 98.44 189 THR A N 1
ATOM 1479 C CA . THR A 1 189 ? -14.244 3.926 3.724 1.00 98.44 189 THR A CA 1
ATOM 1480 C C . THR A 1 189 ? -14.365 2.859 2.643 1.00 98.44 189 THR A C 1
ATOM 1482 O O . THR A 1 189 ? -13.344 2.384 2.153 1.00 98.44 189 THR A O 1
ATOM 1485 N N . GLU A 1 190 ? -15.576 2.529 2.185 1.00 98.31 190 GLU A N 1
ATOM 1486 C CA . GLU A 1 190 ? -15.773 1.568 1.090 1.00 98.31 190 GLU A CA 1
ATOM 1487 C C . GLU A 1 190 ? -15.068 2.024 -0.195 1.00 98.31 190 GLU A C 1
ATOM 1489 O O . GLU A 1 190 ? -14.358 1.249 -0.846 1.00 98.31 190 GLU A O 1
ATOM 1494 N N . LYS A 1 191 ? -15.212 3.306 -0.547 1.00 98.31 191 LYS A N 1
ATOM 1495 C CA . LYS A 1 191 ? -14.534 3.898 -1.705 1.00 98.31 191 LYS A CA 1
ATOM 1496 C C . LYS A 1 191 ? -13.011 3.827 -1.562 1.00 98.31 191 LYS A C 1
ATOM 1498 O O . LYS A 1 191 ? -12.331 3.458 -2.520 1.00 98.31 191 LYS A O 1
ATOM 1503 N N . ALA A 1 192 ? -12.480 4.159 -0.388 1.00 98.31 192 ALA A N 1
ATOM 1504 C CA . ALA A 1 192 ? -11.051 4.159 -0.105 1.00 98.31 192 ALA A CA 1
ATOM 1505 C C . ALA A 1 192 ? -10.467 2.743 -0.160 1.00 98.31 192 ALA A C 1
ATOM 1507 O O . ALA A 1 192 ? -9.459 2.526 -0.830 1.00 98.31 192 ALA A O 1
ATOM 1508 N N . MET A 1 193 ? -11.134 1.769 0.462 1.00 98.25 193 MET A N 1
ATOM 1509 C CA . MET A 1 193 ? -10.722 0.366 0.436 1.00 98.25 193 MET A CA 1
ATOM 1510 C C . MET A 1 193 ? -10.646 -0.157 -1.000 1.00 98.25 193 MET A C 1
ATOM 1512 O O . MET A 1 193 ? -9.620 -0.701 -1.402 1.00 98.25 193 MET A O 1
ATOM 1516 N N . ASN A 1 194 ? -11.671 0.089 -1.820 1.00 97.62 194 ASN A N 1
ATOM 1517 C CA . ASN A 1 194 ? -11.656 -0.317 -3.227 1.00 97.62 194 ASN A CA 1
ATOM 1518 C C . ASN A 1 194 ? -10.552 0.377 -4.041 1.00 97.62 194 ASN A C 1
ATOM 1520 O O . ASN A 1 194 ? -9.930 -0.255 -4.896 1.00 97.62 194 ASN A O 1
ATOM 1524 N N . LEU A 1 195 ? -10.294 1.662 -3.782 1.00 97.12 195 LEU A N 1
ATOM 1525 C CA . LEU A 1 195 ? -9.302 2.447 -4.517 1.00 97.12 195 LEU A CA 1
ATOM 1526 C C . LEU A 1 195 ? -7.862 2.055 -4.165 1.00 97.12 195 LEU A C 1
ATOM 1528 O O . LEU A 1 195 ? -7.047 1.844 -5.061 1.00 97.12 195 LEU A O 1
ATOM 1532 N N . TYR A 1 196 ? -7.537 1.978 -2.874 1.00 97.12 196 TYR A N 1
ATOM 1533 C CA . TYR A 1 196 ? -6.158 1.824 -2.408 1.00 97.12 196 TYR A CA 1
ATOM 1534 C C . TYR A 1 196 ? -5.720 0.368 -2.256 1.00 97.12 196 TYR A C 1
ATOM 1536 O O . TYR A 1 196 ? -4.519 0.099 -2.326 1.00 97.12 196 TYR A O 1
ATOM 1544 N N . MET A 1 197 ? -6.658 -0.568 -2.076 1.00 97.12 197 MET A N 1
ATOM 1545 C CA . MET A 1 197 ? -6.367 -2.003 -1.947 1.00 97.12 197 MET A CA 1
ATOM 1546 C C . MET A 1 197 ? -6.536 -2.774 -3.266 1.00 97.12 197 MET A C 1
ATOM 1548 O O . MET A 1 197 ? -6.489 -4.004 -3.275 1.00 97.12 197 MET A O 1
ATOM 1552 N N . THR A 1 198 ? -6.741 -2.081 -4.388 1.00 96.00 198 THR A N 1
ATOM 1553 C CA . THR A 1 198 ? -6.755 -2.700 -5.718 1.00 96.00 198 THR A CA 1
ATOM 1554 C C . THR A 1 198 ? -5.490 -2.319 -6.468 1.00 96.00 198 THR A C 1
ATOM 1556 O O . THR A 1 198 ? -5.218 -1.144 -6.716 1.00 96.00 198 THR A O 1
ATOM 1559 N N . HIS A 1 199 ? -4.721 -3.322 -6.888 1.00 91.56 199 HIS A N 1
ATOM 1560 C CA . HIS A 1 199 ? -3.494 -3.114 -7.648 1.00 91.56 199 HIS A CA 1
ATOM 1561 C C . HIS A 1 199 ? -3.577 -3.756 -9.027 1.00 91.56 199 HIS A C 1
ATOM 1563 O O . HIS A 1 199 ? -4.168 -4.817 -9.216 1.00 91.56 199 HIS A O 1
ATOM 1569 N N . ASN A 1 200 ? -2.950 -3.113 -10.012 1.00 91.56 200 ASN A N 1
ATOM 1570 C CA . ASN A 1 200 ? -2.834 -3.682 -11.347 1.00 91.56 200 ASN A CA 1
ATOM 1571 C C . ASN A 1 200 ? -1.734 -4.743 -11.351 1.00 91.56 200 ASN A C 1
ATOM 1573 O O . ASN A 1 200 ? -0.550 -4.410 -11.303 1.00 91.56 200 ASN A O 1
ATOM 1577 N N . ARG A 1 201 ? -2.132 -6.015 -11.424 1.00 92.81 201 ARG A N 1
ATOM 1578 C CA . ARG A 1 201 ? -1.220 -7.164 -11.486 1.00 92.81 201 ARG A CA 1
ATOM 1579 C C . ARG A 1 201 ? -1.257 -7.812 -12.862 1.00 92.81 201 ARG A C 1
ATOM 1581 O O . ARG A 1 201 ? -2.267 -7.785 -13.560 1.00 92.81 201 ARG A O 1
ATOM 1588 N N . SER A 1 202 ? -0.134 -8.378 -13.274 1.00 93.75 202 SER A N 1
ATOM 1589 C CA . SER A 1 202 ? 0.01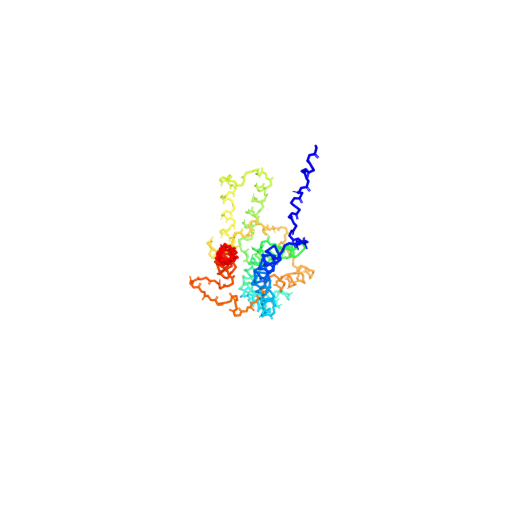5 -9.135 -14.512 1.00 93.75 202 SER A CA 1
ATOM 1590 C C . SER A 1 202 ? 1.072 -10.221 -14.333 1.00 93.75 202 SER A C 1
ATOM 1592 O O . SER A 1 202 ? 1.860 -10.188 -13.388 1.00 93.75 202 SER A O 1
ATOM 1594 N N . PHE A 1 203 ? 1.180 -11.135 -15.299 1.00 92.69 203 PHE A N 1
ATOM 1595 C CA . PHE A 1 203 ? 2.267 -12.116 -15.302 1.00 92.69 203 PHE A CA 1
ATOM 1596 C C . PHE A 1 203 ? 3.657 -11.458 -15.192 1.00 92.69 203 PHE A C 1
ATOM 1598 O O . PHE A 1 203 ? 4.528 -12.006 -14.533 1.00 92.69 203 PHE A O 1
ATOM 1605 N N . LEU A 1 204 ? 3.872 -10.262 -15.756 1.00 92.38 204 LEU A N 1
ATOM 1606 C CA . LEU A 1 204 ? 5.160 -9.558 -15.652 1.00 92.38 204 LEU A CA 1
ATOM 1607 C C . LEU A 1 204 ? 5.449 -9.011 -14.247 1.00 92.38 204 LEU A C 1
ATOM 1609 O O . LEU A 1 204 ? 6.615 -8.833 -13.891 1.00 92.38 204 LEU A O 1
ATOM 1613 N N . THR A 1 205 ? 4.409 -8.716 -13.463 1.00 92.44 205 THR A N 1
ATOM 1614 C CA . THR A 1 205 ? 4.578 -8.269 -12.075 1.00 92.44 205 THR A CA 1
ATOM 1615 C C . THR A 1 205 ? 4.719 -9.440 -11.114 1.00 92.44 205 THR A C 1
ATOM 1617 O O . THR A 1 205 ? 5.449 -9.319 -10.138 1.00 92.44 205 THR A O 1
ATOM 1620 N N . ASP A 1 206 ? 4.060 -10.558 -11.419 1.00 92.00 206 ASP A N 1
ATOM 1621 C CA . ASP A 1 206 ? 3.996 -11.745 -10.562 1.00 92.00 206 ASP A CA 1
ATOM 1622 C C . ASP A 1 206 ? 5.110 -12.762 -10.849 1.00 92.00 206 ASP A C 1
ATOM 1624 O O . ASP A 1 206 ? 5.440 -13.587 -9.996 1.00 92.00 206 ASP A O 1
ATOM 1628 N N . PHE A 1 207 ? 5.699 -12.725 -12.046 1.00 94.75 207 PHE A N 1
ATOM 1629 C CA . PHE A 1 207 ? 6.824 -13.580 -12.399 1.00 94.75 207 PHE A CA 1
ATOM 1630 C C . PHE A 1 207 ? 8.055 -13.192 -11.579 1.00 94.75 207 PHE A C 1
ATOM 1632 O O . PHE A 1 207 ? 8.493 -12.044 -11.608 1.00 94.75 207 PHE A O 1
ATOM 1639 N N . ASN A 1 208 ? 8.635 -14.165 -10.877 1.00 94.56 208 ASN A N 1
ATOM 1640 C CA . ASN A 1 208 ? 9.857 -13.980 -10.105 1.00 94.56 208 ASN A CA 1
ATOM 1641 C C . ASN A 1 208 ? 11.074 -14.449 -10.905 1.00 94.56 208 ASN A C 1
ATOM 1643 O O . ASN A 1 208 ? 11.094 -15.554 -11.446 1.00 94.56 208 ASN A O 1
ATOM 1647 N N . PHE A 1 209 ? 12.118 -13.627 -10.921 1.00 93.56 209 PHE A N 1
ATOM 1648 C CA . PHE A 1 209 ? 13.407 -13.929 -11.527 1.00 93.56 209 PHE A CA 1
ATOM 1649 C C . PHE A 1 209 ? 14.500 -13.731 -10.476 1.00 93.56 209 PHE A C 1
ATOM 1651 O O . PHE A 1 209 ? 14.572 -12.677 -9.855 1.00 93.56 209 PHE A O 1
ATOM 1658 N N . LEU A 1 210 ? 15.323 -14.760 -10.238 1.00 92.31 210 LEU A N 1
ATOM 1659 C CA . LEU A 1 210 ? 16.395 -14.744 -9.226 1.00 92.31 210 LEU A CA 1
ATOM 1660 C C . LEU A 1 210 ? 15.929 -14.359 -7.802 1.00 92.31 210 LEU A C 1
ATOM 1662 O O . LEU A 1 210 ? 16.687 -13.781 -7.030 1.00 92.31 210 LEU A O 1
ATOM 1666 N N . GLY A 1 211 ? 14.686 -14.698 -7.444 1.00 89.12 211 GLY A N 1
ATOM 1667 C CA . GLY A 1 211 ? 14.136 -14.465 -6.103 1.00 89.12 211 GLY A CA 1
ATOM 1668 C C . GLY A 1 211 ? 13.454 -13.110 -5.898 1.00 89.12 211 GLY A C 1
ATOM 1669 O O . GLY A 1 211 ? 13.053 -12.812 -4.779 1.00 89.12 211 GLY A O 1
ATOM 1670 N N . PHE A 1 212 ? 13.281 -12.305 -6.948 1.00 91.00 212 PHE A N 1
ATOM 1671 C CA . PHE A 1 212 ? 12.567 -11.029 -6.876 1.00 91.00 212 PHE A CA 1
ATOM 1672 C C . PHE A 1 212 ? 11.642 -10.818 -8.083 1.00 91.00 212 PHE A C 1
ATOM 1674 O O . PHE A 1 212 ? 11.824 -11.465 -9.119 1.00 91.00 212 PHE A O 1
ATOM 1681 N N . PRO A 1 213 ? 10.651 -9.915 -7.981 1.00 93.94 213 PRO A N 1
ATOM 1682 C CA . PRO A 1 213 ? 9.737 -9.635 -9.082 1.00 93.94 213 PRO A CA 1
ATOM 1683 C C . PRO A 1 213 ? 10.460 -9.184 -10.359 1.00 93.94 213 PRO A C 1
ATOM 1685 O O . PRO A 1 213 ? 11.292 -8.273 -10.346 1.00 93.94 213 PRO A O 1
ATOM 1688 N N . PHE A 1 214 ? 10.108 -9.790 -11.493 1.00 95.44 214 PHE A N 1
ATOM 1689 C CA . PHE A 1 214 ? 10.773 -9.586 -12.781 1.00 95.44 214 PHE A CA 1
ATOM 1690 C C . PHE A 1 214 ? 10.752 -8.131 -13.241 1.00 95.44 214 PHE A C 1
ATOM 1692 O O . PHE A 1 214 ? 11.732 -7.641 -13.791 1.00 95.44 214 PHE A O 1
ATOM 1699 N N . HIS A 1 215 ? 9.666 -7.406 -13.000 1.00 94.62 215 HIS A N 1
ATOM 1700 C CA . HIS A 1 215 ? 9.590 -5.996 -13.363 1.00 94.62 215 HIS A CA 1
ATOM 1701 C C . HIS A 1 215 ? 10.625 -5.117 -12.633 1.00 94.62 215 HIS A C 1
ATOM 1703 O O . HIS A 1 215 ? 11.084 -4.132 -13.215 1.00 94.62 215 HIS A O 1
ATOM 1709 N N . TYR A 1 216 ? 11.050 -5.486 -11.415 1.00 93.81 216 TYR A N 1
ATOM 1710 C CA . TYR A 1 216 ? 12.175 -4.837 -10.730 1.00 93.81 216 TYR A CA 1
ATOM 1711 C C . TYR A 1 216 ? 13.518 -5.238 -11.337 1.00 93.81 216 TYR A C 1
ATOM 1713 O O . TYR A 1 216 ? 14.376 -4.381 -11.531 1.00 93.81 216 TYR A O 1
ATOM 1721 N N . PHE A 1 217 ? 13.694 -6.508 -11.718 1.00 94.88 217 PHE A N 1
ATOM 1722 C CA . PHE A 1 217 ? 14.873 -6.931 -12.483 1.00 94.88 217 PHE A CA 1
ATOM 1723 C C . PHE A 1 217 ? 15.016 -6.160 -13.784 1.00 94.88 217 PHE A C 1
ATOM 1725 O O . PHE A 1 217 ? 16.092 -5.643 -14.093 1.00 94.88 217 PHE A O 1
ATOM 1732 N N . TYR A 1 218 ? 13.921 -6.077 -14.533 1.00 96.00 218 TYR A N 1
ATOM 1733 C CA . TYR A 1 218 ? 13.901 -5.419 -15.818 1.00 96.00 218 TYR A CA 1
ATOM 1734 C C . TYR A 1 218 ? 14.336 -3.957 -15.668 1.00 96.00 218 TYR A C 1
ATOM 1736 O O . TYR A 1 218 ? 15.250 -3.504 -16.354 1.00 96.00 218 TYR A O 1
ATOM 1744 N N . SER A 1 219 ? 13.718 -3.232 -14.732 1.00 94.00 219 SER A N 1
ATOM 1745 C CA . SER A 1 219 ? 13.951 -1.799 -14.569 1.00 94.00 219 SER A CA 1
ATOM 1746 C C . SER A 1 219 ? 15.304 -1.459 -13.939 1.00 94.00 219 SER A C 1
ATOM 1748 O O . SER A 1 219 ? 15.960 -0.530 -14.404 1.00 94.00 219 SER A O 1
ATOM 1750 N N . ALA A 1 220 ? 15.744 -2.202 -12.921 1.00 93.44 220 ALA A N 1
ATOM 1751 C CA . ALA A 1 220 ? 16.961 -1.881 -12.175 1.00 93.44 220 ALA A CA 1
ATOM 1752 C C . ALA A 1 220 ? 18.235 -2.465 -12.802 1.00 93.44 220 ALA A C 1
ATOM 1754 O O . ALA A 1 220 ? 19.290 -1.837 -12.753 1.00 93.44 220 ALA A O 1
ATOM 1755 N N . VAL A 1 221 ? 18.155 -3.665 -13.385 1.00 94.75 221 VAL A N 1
ATOM 1756 C CA . VAL A 1 221 ? 19.339 -4.432 -13.801 1.00 94.75 221 VAL A CA 1
ATOM 1757 C C . VAL A 1 221 ? 19.418 -4.554 -15.317 1.00 94.75 221 VAL A C 1
ATOM 1759 O O . VAL A 1 221 ? 20.415 -4.154 -15.918 1.00 94.75 221 VAL A O 1
ATOM 1762 N N . PHE A 1 222 ? 18.371 -5.068 -15.965 1.00 95.56 222 PHE A N 1
ATOM 1763 C CA . PHE A 1 222 ? 18.387 -5.279 -17.416 1.00 95.56 222 PHE A CA 1
ATOM 1764 C C . PHE A 1 222 ? 18.572 -3.967 -18.186 1.00 95.56 222 PHE A C 1
ATOM 1766 O O . PHE A 1 222 ? 19.420 -3.907 -19.073 1.00 95.56 222 PHE A O 1
ATOM 1773 N N . LEU A 1 223 ? 17.839 -2.904 -17.832 1.00 96.62 223 LEU A N 1
ATOM 1774 C CA . LEU A 1 223 ? 17.991 -1.601 -18.490 1.00 96.62 223 LEU A CA 1
ATOM 1775 C C . LEU A 1 223 ? 19.404 -1.017 -18.333 1.00 96.62 223 LEU A C 1
ATOM 1777 O O . LEU A 1 223 ? 19.898 -0.372 -19.259 1.00 96.62 223 LEU A O 1
ATOM 1781 N N . LEU A 1 224 ? 20.074 -1.273 -17.205 1.00 96.69 224 LEU A N 1
ATOM 1782 C CA . LEU A 1 224 ? 21.458 -0.851 -16.988 1.00 96.69 224 LEU A CA 1
ATOM 1783 C C . LEU A 1 224 ? 22.416 -1.601 -17.922 1.00 96.69 224 LEU A C 1
ATOM 1785 O O . LEU A 1 224 ? 23.216 -0.976 -18.619 1.00 96.69 224 LEU A O 1
ATOM 1789 N N . PHE A 1 225 ? 22.308 -2.932 -17.986 1.00 97.44 225 PHE A N 1
ATOM 1790 C CA . PHE A 1 225 ? 23.107 -3.738 -18.912 1.00 97.44 225 PHE A CA 1
ATOM 1791 C C . PHE A 1 225 ? 22.842 -3.368 -20.371 1.00 97.44 225 PHE A C 1
ATOM 1793 O O . PHE A 1 225 ? 23.785 -3.258 -21.154 1.00 97.44 225 PHE A O 1
ATOM 1800 N N . LEU A 1 226 ? 21.579 -3.126 -20.729 1.00 97.50 226 LEU A N 1
ATOM 1801 C CA . LEU A 1 226 ? 21.201 -2.652 -22.053 1.00 97.50 226 LEU A CA 1
ATOM 1802 C C . LEU A 1 226 ? 21.893 -1.323 -22.367 1.00 97.50 226 LEU A C 1
ATOM 1804 O O . LEU A 1 226 ? 22.487 -1.193 -23.431 1.00 97.50 226 LEU A O 1
ATOM 1808 N N . PHE A 1 227 ? 21.868 -0.357 -21.446 1.00 96.50 227 PHE A N 1
ATOM 1809 C CA . PHE A 1 227 ? 22.528 0.934 -21.637 1.00 96.50 227 PHE A CA 1
ATOM 1810 C C . PHE A 1 227 ? 24.039 0.786 -21.865 1.00 96.50 227 PHE A C 1
ATOM 1812 O O . PHE A 1 227 ? 24.565 1.313 -22.845 1.00 96.50 227 PHE A O 1
ATOM 1819 N N . VAL A 1 228 ? 24.730 0.011 -21.022 1.00 97.81 228 VAL A N 1
ATOM 1820 C CA . VAL A 1 228 ? 26.168 -0.267 -21.192 1.00 97.81 228 VAL A CA 1
ATOM 1821 C C . VAL A 1 228 ? 26.440 -0.956 -22.532 1.00 97.81 228 VAL A C 1
ATOM 1823 O O . VAL A 1 228 ? 27.369 -0.575 -23.243 1.00 97.81 228 VAL A O 1
ATOM 1826 N N . GLY A 1 229 ? 25.602 -1.920 -22.920 1.00 97.81 229 GLY A N 1
ATOM 1827 C CA . GLY A 1 229 ? 25.689 -2.598 -24.211 1.00 97.81 229 GLY A CA 1
ATOM 1828 C C . GLY A 1 229 ? 25.514 -1.648 -25.399 1.00 97.81 229 GLY A C 1
ATOM 1829 O O . GLY A 1 229 ? 26.280 -1.725 -26.357 1.00 97.81 229 GLY A O 1
ATOM 1830 N N . LEU A 1 230 ? 24.566 -0.709 -25.331 1.00 97.25 230 LEU A N 1
ATOM 1831 C CA . LEU A 1 230 ? 24.366 0.310 -26.368 1.00 97.25 230 LEU A CA 1
ATOM 1832 C C . LEU A 1 230 ? 25.575 1.250 -26.482 1.00 97.25 230 LEU A C 1
ATOM 1834 O O . LEU A 1 230 ? 25.991 1.565 -27.597 1.00 97.25 230 LEU A O 1
ATOM 1838 N N . CYS A 1 231 ? 26.174 1.653 -25.357 1.00 96.38 231 CYS A N 1
ATOM 1839 C CA . CYS A 1 231 ? 27.410 2.442 -25.340 1.00 96.38 231 CYS A CA 1
ATOM 1840 C C . CYS A 1 231 ? 28.584 1.672 -25.955 1.00 96.38 231 CYS A C 1
ATOM 1842 O O . CYS A 1 231 ? 29.342 2.220 -26.752 1.00 96.38 231 CYS A O 1
ATOM 1844 N N . TRP A 1 232 ? 28.715 0.386 -25.636 1.00 97.50 232 TRP A N 1
ATOM 1845 C CA . TRP A 1 232 ? 29.747 -0.461 -26.225 1.00 97.50 232 TRP A CA 1
ATOM 1846 C C . TRP A 1 232 ? 29.567 -0.622 -27.741 1.00 97.50 232 TRP A C 1
ATOM 1848 O O . TRP A 1 232 ? 30.526 -0.442 -28.491 1.00 97.50 232 TRP A O 1
ATOM 1858 N N . ILE A 1 233 ? 28.336 -0.871 -28.205 1.00 96.44 233 ILE A N 1
ATOM 1859 C CA . ILE A 1 233 ? 27.999 -0.924 -29.636 1.00 96.44 233 ILE A CA 1
ATOM 1860 C C . ILE A 1 233 ? 28.362 0.396 -30.323 1.00 96.44 233 ILE A C 1
ATOM 1862 O O . ILE A 1 233 ? 28.958 0.378 -31.399 1.00 96.44 233 ILE A O 1
ATOM 1866 N N . TYR A 1 234 ? 28.045 1.534 -29.701 1.00 95.00 234 TYR A N 1
ATOM 1867 C CA . TYR A 1 234 ? 28.408 2.851 -30.221 1.00 95.00 234 TYR A CA 1
ATOM 1868 C C . TYR A 1 234 ? 29.922 2.995 -30.422 1.00 95.00 234 TYR A C 1
ATOM 1870 O O . TYR A 1 234 ? 30.349 3.403 -31.503 1.00 95.00 234 TYR A O 1
ATOM 1878 N N . CYS A 1 235 ? 30.732 2.633 -29.420 1.00 94.50 235 CYS A N 1
ATOM 1879 C CA . CYS A 1 235 ? 32.191 2.702 -29.520 1.00 94.50 235 CYS A CA 1
ATOM 1880 C C . CYS A 1 235 ? 32.714 1.801 -30.645 1.00 94.50 235 CYS A C 1
ATOM 1882 O O . CYS A 1 235 ? 33.428 2.269 -31.526 1.00 94.50 235 CYS A O 1
ATOM 1884 N N . VAL A 1 236 ? 32.285 0.535 -30.679 1.00 94.31 236 VAL A N 1
ATOM 1885 C CA . VAL A 1 236 ? 32.730 -0.437 -31.690 1.00 94.31 236 VAL A CA 1
ATOM 1886 C C . VAL A 1 236 ? 32.389 0.019 -33.109 1.00 94.31 236 VAL A C 1
ATOM 1888 O O . VAL A 1 236 ? 33.213 -0.097 -34.016 1.00 94.31 236 VAL A O 1
ATOM 1891 N N . GLU A 1 237 ? 31.177 0.523 -33.333 1.00 92.19 237 GLU A N 1
ATOM 1892 C CA . GLU A 1 237 ? 30.768 0.999 -34.655 1.00 92.19 237 GLU A CA 1
ATOM 1893 C C . GLU A 1 237 ? 31.477 2.299 -35.049 1.00 92.19 237 GLU A C 1
ATOM 1895 O O . GLU A 1 237 ? 31.824 2.470 -36.219 1.00 92.19 237 GLU A O 1
ATOM 1900 N N . THR A 1 238 ? 31.760 3.184 -34.090 1.00 89.81 238 THR A N 1
ATOM 1901 C CA . THR A 1 238 ? 32.545 4.402 -34.336 1.00 89.81 238 THR A CA 1
ATOM 1902 C C . THR A 1 238 ? 33.983 4.060 -34.725 1.00 89.81 238 THR A C 1
ATOM 1904 O O . THR A 1 238 ? 34.454 4.536 -35.755 1.00 89.81 238 THR A O 1
ATOM 1907 N N . ASP A 1 239 ? 34.641 3.150 -34.007 1.00 89.88 239 ASP A N 1
ATOM 1908 C CA . ASP A 1 239 ? 36.004 2.704 -34.324 1.00 89.88 239 ASP A CA 1
ATOM 1909 C C . ASP A 1 239 ? 36.090 2.059 -35.715 1.00 89.88 239 ASP A C 1
ATOM 1911 O O . ASP A 1 239 ? 37.058 2.249 -36.456 1.00 89.88 239 ASP A O 1
ATOM 1915 N N . LYS A 1 240 ? 35.069 1.280 -36.103 1.00 88.38 240 LYS A N 1
ATOM 1916 C CA . LYS A 1 240 ? 34.984 0.703 -37.454 1.00 88.38 240 LYS A CA 1
ATOM 1917 C C . LYS A 1 240 ? 34.882 1.786 -38.523 1.00 88.38 240 LYS A C 1
ATOM 1919 O O . LYS A 1 240 ? 35.507 1.645 -39.571 1.00 88.38 240 LYS A O 1
ATOM 1924 N N . ILE A 1 241 ? 34.097 2.836 -38.276 1.00 85.88 241 ILE A N 1
ATOM 1925 C CA . ILE A 1 241 ? 33.977 3.983 -39.186 1.00 85.88 241 ILE A CA 1
ATOM 1926 C C . ILE A 1 241 ? 35.334 4.663 -39.350 1.00 85.88 241 ILE A C 1
ATOM 1928 O O . ILE A 1 241 ? 35.759 4.891 -40.478 1.00 85.88 241 ILE A O 1
ATOM 1932 N N . GLU A 1 242 ? 36.039 4.918 -38.248 1.00 84.12 242 GLU A N 1
ATOM 1933 C CA . GLU A 1 242 ? 37.346 5.581 -38.280 1.00 84.12 242 GLU A CA 1
ATOM 1934 C C . GLU A 1 242 ? 38.390 4.768 -39.047 1.00 84.12 242 GLU A C 1
ATOM 1936 O O . GLU A 1 242 ? 39.110 5.312 -39.881 1.00 84.12 242 GLU A O 1
ATOM 1941 N N . LYS A 1 243 ? 38.430 3.448 -38.844 1.00 87.19 243 LYS A N 1
ATOM 1942 C CA . LY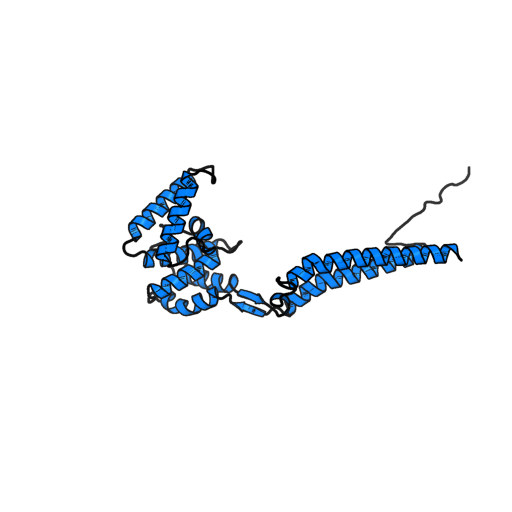S A 1 243 ? 39.337 2.563 -39.590 1.00 87.19 243 LYS A CA 1
ATOM 1943 C C . LYS A 1 243 ? 39.024 2.525 -41.085 1.00 87.19 243 LYS A C 1
ATOM 1945 O O . LYS A 1 243 ? 39.944 2.499 -41.893 1.00 87.19 243 LYS A O 1
ATOM 1950 N N . GLN A 1 244 ? 37.744 2.509 -41.462 1.00 81.06 244 GLN A N 1
ATOM 1951 C CA . GLN A 1 244 ? 37.334 2.549 -42.871 1.00 81.06 244 GLN A CA 1
ATOM 1952 C C . GLN A 1 244 ? 37.766 3.851 -43.549 1.00 81.06 244 GLN A C 1
ATOM 1954 O O . GLN A 1 244 ? 38.196 3.816 -44.695 1.00 81.06 244 GLN A O 1
ATOM 1959 N N . GLU A 1 245 ? 37.679 4.974 -42.839 1.00 74.12 245 GLU A N 1
ATOM 1960 C CA . GLU A 1 245 ? 38.084 6.287 -43.348 1.00 74.12 245 GLU A CA 1
ATOM 1961 C C . GLU A 1 245 ? 39.610 6.455 -43.414 1.00 74.12 245 GLU A C 1
ATOM 1963 O O . GLU A 1 245 ? 40.093 7.151 -44.293 1.00 74.12 245 GLU A O 1
ATOM 1968 N N . GLN A 1 246 ? 40.386 5.801 -42.541 1.00 73.94 246 GLN A N 1
ATOM 1969 C CA . GLN A 1 246 ? 41.857 5.800 -42.626 1.00 73.94 246 GLN A CA 1
ATOM 1970 C C . GLN A 1 246 ? 42.406 4.966 -43.796 1.00 73.94 246 GLN A C 1
ATOM 1972 O O . GLN A 1 246 ? 43.554 5.153 -44.191 1.00 73.94 246 GLN A O 1
ATOM 1977 N N . MET A 1 247 ? 41.620 4.016 -44.310 1.00 65.00 247 MET A N 1
ATOM 1978 C CA . MET A 1 247 ? 42.011 3.120 -45.407 1.00 65.00 247 MET A CA 1
ATOM 1979 C C . MET A 1 247 ? 41.512 3.576 -46.789 1.00 65.00 247 MET A C 1
ATOM 1981 O O . MET A 1 247 ? 41.873 2.943 -47.782 1.00 65.00 247 MET A O 1
ATOM 1985 N N . ALA A 1 248 ? 40.670 4.612 -46.850 1.00 57.09 248 ALA A N 1
ATOM 1986 C CA . ALA A 1 248 ? 40.095 5.174 -48.075 1.00 57.09 248 ALA A CA 1
ATOM 1987 C C . ALA A 1 248 ? 40.824 6.458 -48.488 1.00 57.09 248 ALA A C 1
ATOM 1989 O O . ALA A 1 248 ? 40.984 6.656 -49.713 1.00 57.09 248 ALA A O 1
#

Sequence (248 aa):
MENTNNDYHVSFFKPVTTRARRNRNMVIKLIIVWAVAIFGFQITLKLLGKPTPEPALTEFNAVWTDVKDGNASEAQLKVFANSVLQCLGKIYIEPDMKTALSNAFNYSLFQIAGDELDELCHNVEAFNELKSSSDNIADLTYIQSRKKLEADVADILGISTTDVKIIAVPFSINADMKDEFTAENQALTEKAMNLYMTHNRSFLTDFNFLGFPFHYFYSAVFLLFLFVGLCWIYCVETDKIEKQEQMA

Foldseek 3Di:
DDPPDPPVPLDLVDHPDPLSVVLSVLVVVLVVVLCCLVVVVVVVLVVQWDWDFAPLLVLLVVLLVCVLVVNDDLLSLLSNLLSLLVLLLDPDDDPVLLLLSLLSNQQSLLVLCVVCNVVLLVLLVVLVVCVVPDPDCPDPVNVVSLLVNLVSSCVSSVHDSPDPSSVSRNVRYDNVSHPDNDPSSSVSNNVSSSVRRITTDGCQQVDDDPRHRNVCCSVPPVSVVSVVVSVVVSVVVSVVVVVVVVVD

Secondary structure (DSSP, 8-state):
-----------SSS--SHHHHHHHHHHHHHHHHHHIIIIIHHHHHHHH-EEEE-HHHHHHHHHHHHHHTT---HHHHHHHHHHHHHHHTSS---HHHHHHHHHHHHHHHHHHHGGGHHHHHHHHHHHHHHHHH-S-TT-HHHHHHHHHHHHHHHHHHT--TT-GGGGGHHHH--GGGSS---HHHHHHHHHHHHHHSEEEE-HHHH-EETTEEHHHHIIIIIHHHHHHHHHHHHHHHHHHHHHHHH--

pLDDT: mean 91.88, std 10.3, range [37.94, 98.56]